Protein AF-0000000074160596 (afdb_homodimer)

Radius of gyration: 17.87 Å; Cα contacts (8 Å, |Δi|>4): 428; chains: 2; bounding box: 41×51×42 Å

Nearest PDB structures (foldseek):
  8soa-assembly1_A  TM=5.289E-01  e=5.013E-03  Sus scrofa
  3ixs-assembly4_G  TM=5.341E-01  e=4.652E-02  Homo sapiens
  8soe-assembly1_A  TM=4.919E-01  e=2.310E-02  Sus scrofa
  8so9-assembly1_A  TM=4.645E-01  e=2.461E-02  Sus scrofa
  6vtm-assembly3_E  TM=3.736E-01  e=1.908E-02  Staphylococcus aureus subsp. aureus Mu50

pLDDT: mean 94.36, std 5.5, range [59.53, 98.88]

Foldseek 3Di:
DFWEWEWEQQAPVVLDTDIDIDDDDFFDWLVNVLVVVQVCCVPPPVNVVCPVFSVQWFKKWWQDDPPDDGAPDPSGHPDGDIAGNVRRGTCVVVVNDGPIYMYIHHPVNVVVVVVVVVVD/DFWEWEWEQQAPVVLDTDIDIDDDDFFDWLVNVLVVVQVCCVPPPVNVVCPVFSVQWFKKWFQDDPPDDGAPDPSGHPDGDIAGNVRRGTCVVVVNDGPIYMYIHHPVNVVVSVVVVVVD

Organism: Giardia intestinalis (strain ATCC 50803 / WB clone C6) (NCBI:txid184922)

Structure (mmCIF, N/CA/C/O backbone):
data_AF-0000000074160596-model_v1
#
loop_
_entity.id
_entity.type
_entity.pdbx_description
1 polymer 'Uncharacterized protein'
#
loop_
_atom_site.group_PDB
_atom_site.id
_atom_site.type_symbol
_atom_site.label_atom_id
_atom_site.label_alt_id
_atom_site.label_comp_id
_atom_site.label_asym_id
_atom_site.label_entity_id
_atom_site.label_seq_id
_atom_site.pdbx_PDB_ins_code
_atom_site.Cartn_x
_atom_site.Cartn_y
_atom_site.Cartn_z
_atom_site.occupancy
_atom_site.B_iso_or_equiv
_atom_site.auth_seq_id
_atom_site.auth_comp_id
_atom_site.auth_asym_id
_atom_site.auth_atom_id
_atom_site.pdbx_PDB_model_num
ATOM 1 N N . MET A 1 1 ? -17.75 16.547 6.867 1 82.75 1 MET A N 1
ATOM 2 C CA . MET A 1 1 ? -16.516 15.844 7.223 1 82.75 1 MET A CA 1
ATOM 3 C C . MET A 1 1 ? -16.047 14.945 6.078 1 82.75 1 MET A C 1
ATOM 5 O O . MET A 1 1 ? -16.859 14.266 5.445 1 82.75 1 MET A O 1
ATOM 9 N N . ALA A 1 2 ? -14.867 15.211 5.648 1 92.44 2 ALA A N 1
ATOM 10 C CA . ALA A 1 2 ? -14.305 14.43 4.555 1 92.44 2 ALA A CA 1
ATOM 11 C C . ALA A 1 2 ? -13.094 13.625 5.023 1 92.44 2 ALA A C 1
ATOM 13 O O . ALA A 1 2 ? -12.719 13.688 6.195 1 92.44 2 ALA A O 1
ATOM 14 N N . VAL A 1 3 ? -12.688 12.633 4.164 1 93.81 3 VAL A N 1
ATOM 15 C CA . VAL A 1 3 ? -11.555 11.789 4.52 1 93.81 3 VAL A CA 1
ATOM 16 C C . VAL A 1 3 ? -10.453 11.93 3.469 1 93.81 3 VAL A C 1
ATOM 18 O O . VAL A 1 3 ? -10.734 11.984 2.27 1 93.81 3 VAL A O 1
ATOM 21 N N . ILE A 1 4 ? -9.258 12.086 3.926 1 94.94 4 ILE A N 1
ATOM 22 C CA . ILE A 1 4 ? -8.062 11.914 3.107 1 94.94 4 ILE A CA 1
ATOM 23 C C . ILE A 1 4 ? -7.348 10.625 3.502 1 94.94 4 ILE A C 1
ATOM 25 O O . ILE A 1 4 ? -7.32 10.258 4.676 1 94.94 4 ILE A O 1
ATOM 29 N N . MET A 1 5 ? -6.844 9.93 2.451 1 96 5 MET A N 1
ATOM 30 C CA . MET A 1 5 ? -6.086 8.719 2.732 1 96 5 MET A CA 1
ATOM 31 C C . MET A 1 5 ? -4.59 9.008 2.773 1 96 5 MET A C 1
ATOM 33 O O . MET A 1 5 ? -3.984 9.328 1.747 1 96 5 MET A O 1
ATOM 37 N N . VAL A 1 6 ? -4.051 8.961 3.977 1 98.19 6 VAL A N 1
ATOM 38 C CA . VAL A 1 6 ? -2.615 9.18 4.102 1 98.19 6 VAL A CA 1
ATOM 39 C C . VAL A 1 6 ? -1.868 7.863 3.928 1 98.19 6 VAL A C 1
ATOM 41 O O . VAL A 1 6 ? -2.174 6.875 4.602 1 98.19 6 VAL A O 1
ATOM 44 N N . ARG A 1 7 ? -0.989 7.844 3.002 1 98.38 7 ARG A N 1
ATOM 45 C CA . ARG A 1 7 ? -0.085 6.734 2.725 1 98.38 7 ARG A CA 1
ATOM 46 C C . ARG A 1 7 ? 1.272 6.953 3.381 1 98.38 7 ARG A C 1
ATOM 48 O O . ARG A 1 7 ? 2.125 7.656 2.834 1 98.38 7 ARG A O 1
ATOM 55 N N . CYS A 1 8 ? 1.442 6.309 4.496 1 98.75 8 CYS A N 1
ATOM 56 C CA . CYS A 1 8 ? 2.715 6.438 5.195 1 98.75 8 CYS A CA 1
ATOM 57 C C . CYS A 1 8 ? 3.754 5.48 4.625 1 98.75 8 CYS A C 1
ATOM 59 O O . CYS A 1 8 ? 3.645 4.266 4.789 1 98.75 8 CYS A O 1
ATOM 61 N N . ILE A 1 9 ? 4.777 6.082 3.965 1 98.5 9 ILE A N 1
ATOM 62 C CA . ILE A 1 9 ? 5.809 5.262 3.334 1 98.5 9 ILE A CA 1
ATOM 63 C C . ILE A 1 9 ? 6.941 5.004 4.324 1 98.5 9 ILE A C 1
ATOM 65 O O . ILE A 1 9 ? 7.797 5.863 4.535 1 98.5 9 ILE A O 1
ATOM 69 N N . SER A 1 10 ? 6.906 3.818 4.836 1 96.94 10 SER A N 1
ATOM 70 C CA . SER A 1 10 ? 7.863 3.482 5.887 1 96.94 10 SER A CA 1
ATOM 71 C C . SER A 1 10 ? 9.195 3.035 5.293 1 96.94 10 SER A C 1
ATOM 73 O O . SER A 1 10 ? 10.234 3.127 5.949 1 96.94 10 SER A O 1
ATOM 75 N N . SER A 1 11 ? 9.188 2.523 4.043 1 96 11 SER A N 1
ATOM 76 C CA . SER A 1 11 ? 10.414 2.129 3.35 1 96 11 SER A CA 1
ATOM 77 C C . SER A 1 11 ? 10.219 2.141 1.837 1 96 11 SER A C 1
ATOM 79 O O . SER A 1 11 ? 9.375 1.408 1.309 1 96 11 SER A O 1
ATOM 81 N N . PHE A 1 12 ? 11.055 2.895 1.222 1 96.06 12 PHE A N 1
ATOM 82 C CA . PHE A 1 12 ? 11.023 2.947 -0.236 1 96.06 12 PHE A CA 1
ATOM 83 C C . PHE A 1 12 ? 11.648 1.697 -0.837 1 96.06 12 PHE A C 1
ATOM 85 O O . PHE A 1 12 ? 11.094 1.096 -1.758 1 96.06 12 PHE A O 1
ATOM 92 N N . GLU A 1 13 ? 12.703 1.269 -0.266 1 92.31 13 GLU A N 1
ATOM 93 C CA . GLU A 1 13 ? 13.461 0.134 -0.785 1 92.31 13 GLU A CA 1
ATOM 94 C C . GLU A 1 13 ? 12.664 -1.161 -0.672 1 92.31 13 GLU A C 1
ATOM 96 O O . GLU A 1 13 ? 12.664 -1.979 -1.595 1 92.31 13 GLU A O 1
ATOM 101 N N . HIS A 1 14 ? 11.922 -1.29 0.384 1 93.94 14 HIS A N 1
ATOM 102 C CA . HIS A 1 14 ? 11.18 -2.52 0.632 1 93.94 14 HIS A CA 1
ATOM 103 C C . HIS A 1 14 ? 9.75 -2.416 0.098 1 93.94 14 HIS A C 1
ATOM 105 O O . HIS A 1 14 ? 9.039 -3.422 0.015 1 93.94 14 HIS A O 1
ATOM 111 N N . GLY A 1 15 ? 9.359 -1.22 -0.217 1 95.75 15 GLY A N 1
ATOM 112 C CA . GLY A 1 15 ? 8.023 -1.015 -0.754 1 95.75 15 GLY A CA 1
ATOM 113 C C . GLY A 1 15 ? 6.938 -1.122 0.297 1 95.75 15 GLY A C 1
ATOM 114 O O . GLY A 1 15 ? 5.855 -1.655 0.028 1 95.75 15 GLY A O 1
ATOM 115 N N . VAL A 1 16 ? 7.172 -0.66 1.508 1 96.44 16 VAL A N 1
ATOM 116 C CA . VAL A 1 16 ? 6.215 -0.816 2.598 1 96.44 16 VAL A CA 1
ATOM 117 C C . VAL A 1 16 ? 5.402 0.467 2.762 1 96.44 16 VAL A C 1
ATOM 119 O O . VAL A 1 16 ? 5.957 1.528 3.049 1 96.44 16 VAL A O 1
ATOM 122 N N . VAL A 1 17 ? 4.121 0.382 2.611 1 97.81 17 VAL A N 1
ATOM 123 C CA . VAL A 1 17 ? 3.203 1.505 2.766 1 97.81 17 VAL A CA 1
ATOM 124 C C . VAL A 1 17 ? 2.115 1.148 3.777 1 97.81 17 VAL A C 1
ATOM 126 O O . VAL A 1 17 ? 1.525 0.067 3.709 1 97.81 17 VAL A O 1
ATOM 129 N N . LEU A 1 18 ? 1.915 2 4.777 1 97.75 18 LEU A N 1
ATOM 130 C CA . LEU A 1 18 ? 0.81 1.891 5.723 1 97.75 18 LEU A CA 1
ATOM 131 C C . LEU A 1 18 ? -0.274 2.918 5.414 1 97.75 18 LEU A C 1
ATOM 133 O O . LEU A 1 18 ? 0.013 4.109 5.285 1 97.75 18 LEU A O 1
ATOM 137 N N . TYR A 1 19 ? -1.512 2.51 5.297 1 96.81 19 TYR A N 1
ATOM 138 C CA . TYR A 1 19 ? -2.645 3.363 4.957 1 96.81 19 TYR A CA 1
ATOM 139 C C . TYR A 1 19 ? -3.375 3.824 6.211 1 96.81 19 TYR A C 1
ATOM 141 O O . TYR A 1 19 ? -3.723 3.01 7.07 1 96.81 19 TYR A O 1
ATOM 149 N N . MET A 1 20 ? -3.611 5.18 6.25 1 96.75 20 MET A N 1
ATOM 150 C CA . MET A 1 20 ? -4.309 5.762 7.391 1 96.75 20 MET A CA 1
ATOM 151 C C . MET A 1 20 ? -5.363 6.766 6.934 1 96.75 20 MET A C 1
ATOM 153 O O . MET A 1 20 ? -5.027 7.832 6.418 1 96.75 20 MET A O 1
ATOM 157 N N . PRO A 1 21 ? -6.652 6.473 7.145 1 95.5 21 PRO A N 1
ATOM 158 C CA . PRO A 1 21 ? -7.664 7.5 6.891 1 95.5 21 PRO A CA 1
ATOM 159 C C . PRO A 1 21 ? -7.605 8.648 7.895 1 95.5 21 PRO A C 1
ATOM 161 O O . PRO A 1 21 ? -7.523 8.414 9.102 1 95.5 21 PRO A O 1
ATOM 164 N N . VAL A 1 22 ? -7.613 9.836 7.395 1 95.56 22 VAL A N 1
ATOM 165 C CA . VAL A 1 22 ? -7.594 11.031 8.234 1 95.56 22 VAL A CA 1
ATOM 166 C C . VAL A 1 22 ? -8.828 11.883 7.945 1 95.56 22 VAL A C 1
ATOM 168 O O . VAL A 1 22 ? -9.094 12.234 6.793 1 95.56 22 VAL A O 1
ATOM 171 N N . LYS A 1 23 ? -9.5 12.211 8.969 1 93.69 23 LYS A N 1
ATOM 172 C CA . LYS A 1 23 ? -10.68 13.062 8.836 1 93.69 23 LYS A CA 1
ATOM 173 C C . LYS A 1 23 ? -10.281 14.531 8.727 1 93.69 23 LYS A C 1
ATOM 175 O O . LYS A 1 23 ? -9.414 15.008 9.461 1 93.69 23 LYS A O 1
ATOM 180 N N . VAL A 1 24 ? -10.977 15.141 7.762 1 94.56 24 VAL A N 1
ATOM 181 C CA . VAL A 1 24 ? -10.734 16.578 7.586 1 94.56 24 VAL A CA 1
ATOM 182 C C . VAL A 1 24 ? -12.07 17.312 7.512 1 94.56 24 VAL A C 1
ATOM 184 O O . VAL A 1 24 ? -13.031 16.812 6.93 1 94.56 24 VAL A O 1
ATOM 187 N N . ASN A 1 25 ? -12.188 18.438 8.188 1 90.25 25 ASN A N 1
ATOM 188 C CA . ASN A 1 25 ? -13.414 19.219 8.266 1 90.25 25 ASN A CA 1
ATOM 189 C C . ASN A 1 25 ? -13.336 20.469 7.383 1 90.25 25 ASN A C 1
ATOM 191 O O . ASN A 1 25 ? -14.289 21.234 7.301 1 90.25 25 ASN A O 1
ATOM 195 N N . GLY A 1 26 ? -12.383 20.656 6.734 1 88.25 26 GLY A N 1
ATOM 196 C CA . GLY A 1 26 ? -12.164 21.906 6.012 1 88.25 26 GLY A CA 1
ATOM 197 C C . GLY A 1 26 ? -11.227 22.859 6.734 1 88.25 26 GLY A C 1
ATOM 198 O O . GLY A 1 26 ? -11.32 23.016 7.953 1 88.25 26 GLY A O 1
ATOM 199 N N . GLY A 1 27 ? -10.258 23.359 6.047 1 92.38 27 GLY A N 1
ATOM 200 C CA . GLY A 1 27 ? -9.367 24.375 6.605 1 92.38 27 GLY A CA 1
ATOM 201 C C . GLY A 1 27 ? -8.094 23.781 7.176 1 92.38 27 GLY A C 1
ATOM 202 O O . GLY A 1 27 ? -7.191 24.516 7.578 1 92.38 27 GLY A O 1
ATOM 203 N N . GLU A 1 28 ? -8 22.453 7.25 1 96.56 28 GLU A N 1
ATOM 204 C CA . GLU A 1 28 ? -6.801 21.828 7.789 1 96.56 28 GLU A CA 1
ATOM 205 C C . GLU A 1 28 ? -5.582 22.125 6.918 1 96.56 28 GLU A C 1
ATOM 207 O O . GLU A 1 28 ? -5.699 22.219 5.695 1 96.56 28 GLU A O 1
ATOM 212 N N . THR A 1 29 ? -4.48 22.281 7.527 1 97.88 29 THR A N 1
ATOM 213 C CA . THR A 1 29 ? -3.191 22.359 6.848 1 97.88 29 THR A CA 1
ATOM 214 C C . THR A 1 29 ? -2.516 20.984 6.812 1 97.88 29 THR A C 1
ATOM 216 O O . THR A 1 29 ? -2.947 20.062 7.5 1 97.88 29 THR A O 1
ATOM 219 N N . LEU A 1 30 ? -1.454 20.953 6.016 1 98.44 30 LEU A N 1
ATOM 220 C CA . LEU A 1 30 ? -0.651 19.734 6.043 1 98.44 30 LEU A CA 1
ATOM 221 C C . LEU A 1 30 ? -0.01 19.531 7.41 1 98.44 30 LEU A C 1
ATOM 223 O O . LEU A 1 30 ? 0.221 18.406 7.832 1 98.44 30 LEU A O 1
ATOM 227 N N . ALA A 1 31 ? 0.199 20.656 8.133 1 98.25 31 ALA A N 1
ATOM 228 C CA . ALA A 1 31 ? 0.708 20.531 9.492 1 98.25 31 ALA A CA 1
ATOM 229 C C . ALA A 1 31 ? -0.314 19.859 10.406 1 98.25 31 ALA A C 1
ATOM 231 O O . ALA A 1 31 ? 0.045 19.031 11.25 1 98.25 31 ALA A O 1
ATOM 232 N N . ASP A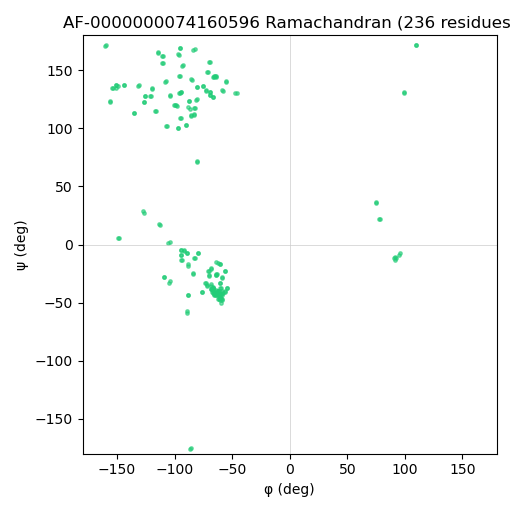 1 32 ? -1.537 20.188 10.219 1 97.81 32 ASP A N 1
ATOM 233 C CA . ASP A 1 32 ? -2.605 19.547 10.992 1 97.81 32 ASP A CA 1
ATOM 234 C C . ASP A 1 32 ? -2.697 18.062 10.68 1 97.81 32 ASP A C 1
ATOM 236 O O . ASP A 1 32 ? -2.895 17.234 11.578 1 97.81 32 ASP A O 1
ATOM 240 N N . VAL A 1 33 ? -2.582 17.734 9.414 1 98 33 VAL A N 1
ATOM 241 C CA . VAL A 1 33 ? -2.629 16.328 8.992 1 98 33 VAL A CA 1
ATOM 242 C C . VAL A 1 33 ? -1.472 15.562 9.625 1 98 33 VAL A C 1
ATOM 244 O O . VAL A 1 33 ? -1.671 14.484 10.195 1 98 33 VAL A O 1
ATOM 247 N N . ALA A 1 34 ? -0.31 16.156 9.539 1 98.25 34 ALA A N 1
ATOM 248 C CA . ALA A 1 34 ? 0.864 15.523 10.133 1 98.25 34 ALA A CA 1
ATOM 249 C C . ALA A 1 34 ? 0.67 15.297 11.625 1 98.25 34 ALA A C 1
ATOM 251 O O . ALA A 1 34 ? 1.004 14.234 12.148 1 98.25 34 ALA A O 1
ATOM 252 N N . GLN A 1 35 ? 0.149 16.281 12.25 1 97.44 35 GLN A N 1
ATOM 253 C CA . GLN A 1 35 ? -0.085 16.172 13.688 1 97.44 35 GLN A CA 1
ATOM 254 C C . GLN A 1 35 ? -1.07 15.055 14.008 1 97.44 35 GLN A C 1
ATOM 256 O O . GLN A 1 35 ? -0.875 14.305 14.961 1 97.44 35 GLN A O 1
ATOM 261 N N . GLN A 1 36 ? -2.1 14.969 13.25 1 97.5 36 GLN A N 1
ATOM 262 C CA . GLN A 1 36 ? -3.066 13.898 13.453 1 97.5 36 GLN A CA 1
ATOM 263 C C . GLN A 1 36 ? -2.418 12.531 13.273 1 97.5 36 GLN A C 1
ATOM 265 O O . GLN A 1 36 ? -2.627 11.625 14.086 1 97.5 36 GLN A O 1
ATOM 270 N N . VAL A 1 37 ? -1.635 12.367 12.219 1 97.94 37 VAL A N 1
ATOM 271 C CA . VAL A 1 37 ? -0.955 11.102 11.961 1 97.94 37 VAL A CA 1
ATOM 272 C C . VAL A 1 37 ? -0.053 10.75 13.141 1 97.94 37 VAL A C 1
ATOM 274 O O . VAL A 1 37 ? -0.144 9.648 13.688 1 97.94 37 VAL A O 1
ATOM 277 N N . CYS A 1 38 ? 0.697 11.727 13.562 1 97.31 38 CYS A N 1
ATOM 278 C CA . CYS A 1 38 ? 1.653 11.477 14.641 1 97.31 38 CYS A CA 1
ATOM 279 C C . CYS A 1 38 ? 0.936 11.141 15.938 1 97.31 38 CYS A C 1
ATOM 281 O O . CYS A 1 38 ? 1.353 10.242 16.672 1 97.31 38 CYS A O 1
ATOM 283 N N . GLN A 1 39 ? -0.09 11.867 16.219 1 97.12 39 GLN A N 1
ATOM 284 C CA . GLN A 1 39 ? -0.853 11.617 17.438 1 97.12 39 GLN A CA 1
ATOM 285 C C . GLN A 1 39 ? -1.489 10.227 17.406 1 97.12 39 GLN A C 1
ATOM 287 O O . GLN A 1 39 ? -1.483 9.516 18.422 1 97.12 39 GLN A O 1
ATOM 292 N N . ARG A 1 40 ? -2.014 9.867 16.281 1 96.94 40 ARG A N 1
ATOM 293 C CA . ARG A 1 40 ? -2.654 8.555 16.172 1 96.94 40 ARG A CA 1
ATOM 294 C C . ARG A 1 40 ? -1.63 7.434 16.281 1 96.94 40 ARG A C 1
ATOM 296 O O . ARG A 1 40 ? -1.905 6.395 16.875 1 96.94 40 ARG A O 1
ATOM 303 N N . VAL A 1 41 ? -0.463 7.594 15.719 1 97.25 41 VAL A N 1
ATOM 304 C CA . VAL A 1 41 ? 0.609 6.613 15.852 1 97.25 41 VAL A CA 1
ATOM 305 C C . VAL A 1 41 ? 0.969 6.441 17.328 1 97.25 41 VAL A C 1
ATOM 307 O O . VAL A 1 41 ? 1.253 5.332 17.781 1 97.25 41 VAL A O 1
ATOM 310 N N . LYS A 1 42 ? 0.932 7.527 18.016 1 95.94 42 LYS A N 1
ATOM 311 C CA . LYS A 1 42 ? 1.29 7.512 19.438 1 95.94 42 LYS A CA 1
ATOM 312 C C . LYS A 1 42 ? 0.198 6.848 20.266 1 95.94 42 LYS A C 1
ATOM 314 O O . LYS A 1 42 ? 0.489 6.191 21.266 1 95.94 42 LYS A O 1
ATOM 319 N N . THR A 1 43 ? -1.072 6.988 19.859 1 96.69 43 THR A N 1
ATOM 320 C CA . THR A 1 43 ? -2.158 6.664 20.781 1 96.69 43 THR A CA 1
ATOM 321 C C . THR A 1 43 ? -2.875 5.391 20.344 1 96.69 43 THR A C 1
ATOM 323 O O . THR A 1 43 ? -3.5 4.711 21.156 1 96.69 43 THR A O 1
ATOM 326 N N . GLU A 1 44 ? -2.871 5.094 19.047 1 96.12 44 GLU A N 1
ATOM 327 C CA . GLU A 1 44 ? -3.578 3.918 18.547 1 96.12 44 GLU A CA 1
ATOM 328 C C . GLU A 1 44 ? -2.617 2.756 18.312 1 96.12 44 GLU A C 1
ATOM 330 O O . GLU A 1 44 ? -1.756 2.824 17.438 1 96.12 44 GLU A O 1
ATOM 335 N N . PRO A 1 45 ? -2.865 1.655 19.016 1 94 45 PRO A N 1
ATOM 336 C CA . PRO A 1 45 ? -1.975 0.499 18.891 1 94 45 PRO A CA 1
ATOM 337 C C . PRO A 1 45 ? -1.883 -0.018 17.453 1 94 45 PRO A C 1
ATOM 339 O O . PRO A 1 45 ? -0.848 -0.557 17.062 1 94 45 PRO A O 1
ATOM 342 N N . LYS A 1 46 ? -2.828 0.135 16.688 1 92 46 LYS A N 1
ATOM 343 C CA . LYS A 1 46 ? -2.9 -0.369 15.312 1 92 46 LYS A CA 1
ATOM 344 C C . LYS A 1 46 ? -1.818 0.258 14.438 1 92 46 LYS A C 1
ATOM 346 O O . LYS A 1 46 ? -1.43 -0.313 13.414 1 92 46 LYS A O 1
ATOM 351 N N . TYR A 1 47 ? -1.202 1.335 14.875 1 96 47 TYR A N 1
ATOM 352 C CA . TYR A 1 47 ? -0.228 2.027 14.039 1 96 47 TYR A CA 1
ATOM 353 C C . TYR A 1 47 ? 1.173 1.921 14.633 1 96 47 TYR A C 1
ATOM 355 O O . TYR A 1 47 ? 2.084 2.641 14.219 1 96 47 TYR A O 1
ATOM 363 N N . LYS A 1 48 ? 1.324 1.004 15.5 1 91.75 48 LYS A N 1
ATOM 364 C CA . LYS A 1 48 ? 2.592 0.771 16.188 1 91.75 48 LYS A CA 1
ATOM 365 C C . LYS A 1 48 ? 3.729 0.569 15.188 1 91.75 48 LYS A C 1
ATOM 367 O O . LYS A 1 48 ? 4.844 1.043 15.398 1 91.75 48 LYS A O 1
ATOM 372 N N . PRO A 1 49 ? 3.5 -0.088 14.078 1 92 49 PRO A N 1
ATOM 373 C CA . PRO A 1 49 ? 4.598 -0.314 13.133 1 92 49 PRO A CA 1
ATOM 374 C C . PRO A 1 49 ? 5.199 0.986 12.609 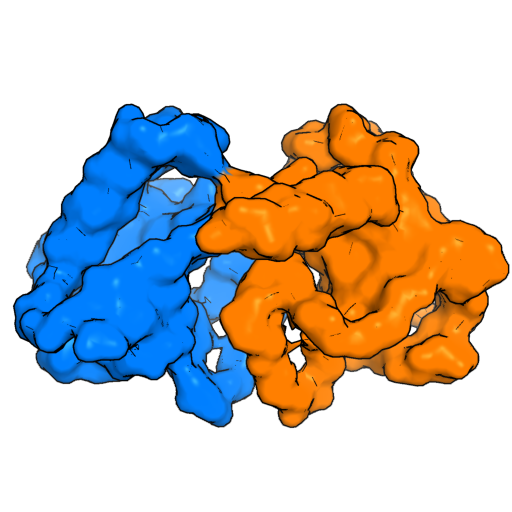1 92 49 PRO A C 1
ATOM 376 O O . PRO A 1 49 ? 6.332 0.991 12.117 1 92 49 PRO A O 1
ATOM 379 N N . LEU A 1 50 ? 4.551 2.057 12.75 1 94.94 50 LEU A N 1
ATOM 380 C CA . LEU A 1 50 ? 5.016 3.338 12.227 1 94.94 50 LEU A CA 1
ATOM 381 C C . LEU A 1 50 ? 5.777 4.113 13.297 1 94.94 50 LEU A C 1
ATOM 383 O O . LEU A 1 50 ? 6.391 5.145 13.008 1 94.94 50 LEU A O 1
ATOM 387 N N . LYS A 1 51 ? 5.766 3.678 14.461 1 93.81 51 LYS A N 1
ATOM 388 C CA . LYS A 1 51 ? 6.211 4.469 15.609 1 93.81 51 LYS A CA 1
ATOM 389 C C . LYS A 1 51 ? 7.641 4.957 15.422 1 93.81 51 LYS A C 1
ATOM 391 O O . LYS A 1 51 ? 7.941 6.129 15.656 1 93.81 51 LYS A O 1
ATOM 396 N N . THR A 1 52 ? 8.469 4.145 14.906 1 92.5 52 THR A N 1
ATOM 397 C CA . THR A 1 52 ? 9.867 4.531 14.82 1 92.5 52 THR A CA 1
ATOM 398 C C . THR A 1 52 ? 10.148 5.258 13.508 1 92.5 52 THR A C 1
ATOM 400 O O . THR A 1 52 ? 11.234 5.809 13.32 1 92.5 52 THR A O 1
ATOM 403 N N . ARG A 1 53 ? 9.227 5.297 12.641 1 95 53 ARG A N 1
ATOM 404 C CA . ARG A 1 53 ? 9.484 5.863 11.32 1 95 53 ARG A CA 1
ATOM 405 C C . ARG A 1 53 ? 8.867 7.254 11.195 1 95 53 ARG A C 1
ATOM 407 O O . ARG A 1 53 ? 9.453 8.141 10.578 1 95 53 ARG A O 1
ATOM 414 N N . VAL A 1 54 ? 7.789 7.461 11.859 1 96.88 54 VAL A N 1
ATOM 415 C CA . VAL A 1 54 ? 6.973 8.641 11.633 1 96.88 54 VAL A CA 1
ATOM 416 C C . VAL A 1 54 ? 7.691 9.883 12.156 1 96.88 54 VAL A C 1
ATOM 418 O O . VAL A 1 54 ? 7.469 10.992 11.672 1 96.88 54 VAL A O 1
ATOM 421 N N . GLU A 1 55 ? 8.602 9.703 13.078 1 95.62 55 GLU A N 1
ATOM 422 C CA . GLU A 1 55 ? 9.344 10.82 13.648 1 95.62 55 GLU A CA 1
ATOM 423 C C . GLU A 1 55 ? 10.203 11.516 12.594 1 95.62 55 GLU A C 1
ATOM 425 O O . GLU A 1 55 ? 10.492 12.703 12.711 1 95.62 55 GLU A O 1
ATOM 430 N N . ALA A 1 56 ? 10.523 10.766 11.617 1 97.62 56 ALA A N 1
ATOM 431 C CA . ALA A 1 56 ? 11.398 11.312 10.586 1 97.62 56 ALA A CA 1
ATOM 432 C C . ALA A 1 56 ? 10.586 11.883 9.422 1 97.62 56 ALA A C 1
ATOM 434 O O . ALA A 1 56 ? 11.148 12.5 8.516 1 97.62 56 ALA A O 1
ATOM 435 N N . PHE A 1 57 ? 9.297 11.75 9.414 1 98.69 57 PHE A N 1
ATOM 436 C CA . PHE A 1 57 ? 8.469 12.203 8.297 1 98.69 57 PHE A CA 1
ATOM 437 C C . PHE A 1 57 ? 8.383 13.719 8.273 1 98.69 57 PHE A C 1
ATOM 439 O O . PHE A 1 57 ? 8.164 14.359 9.305 1 98.69 57 PHE A O 1
ATOM 446 N N . ASP A 1 58 ? 8.602 14.273 7.051 1 98.62 58 ASP A N 1
ATOM 447 C CA . ASP A 1 58 ? 8.688 15.727 6.965 1 98.62 58 ASP A CA 1
ATOM 448 C C . ASP A 1 58 ? 8.172 16.234 5.617 1 98.62 58 ASP A C 1
ATOM 450 O O . ASP A 1 58 ? 8.289 17.406 5.305 1 98.62 58 ASP A O 1
ATOM 454 N N . THR A 1 59 ? 7.629 15.336 4.773 1 98.75 59 THR A N 1
ATOM 455 C CA . THR A 1 59 ? 7.281 15.703 3.406 1 98.75 59 THR A CA 1
ATOM 456 C C . THR A 1 59 ? 6.008 14.992 2.959 1 98.75 59 THR A C 1
ATOM 458 O O . THR A 1 59 ? 5.82 13.805 3.246 1 98.75 59 THR A O 1
ATOM 461 N N . PHE A 1 60 ? 5.172 15.719 2.316 1 98.81 60 PHE A N 1
ATOM 462 C CA . PHE A 1 60 ? 3.992 15.156 1.668 1 98.81 60 PHE A CA 1
ATOM 463 C C . PHE A 1 60 ? 4.133 15.211 0.152 1 98.81 60 PHE A C 1
ATOM 465 O O . PHE A 1 60 ? 4.855 16.047 -0.382 1 98.81 60 PHE A O 1
ATOM 472 N N . LYS A 1 61 ? 3.428 14.344 -0.513 1 98.25 61 LYS A N 1
ATOM 473 C CA . LYS A 1 61 ? 3.27 14.328 -1.964 1 98.25 61 LYS A CA 1
ATOM 474 C C . LYS A 1 61 ? 1.96 13.656 -2.367 1 98.25 61 LYS A C 1
ATOM 476 O O . LYS A 1 61 ? 1.592 12.617 -1.814 1 98.25 61 LYS A O 1
ATOM 481 N N . VAL A 1 62 ? 1.256 14.305 -3.293 1 97.56 62 VAL A N 1
ATOM 482 C CA . VAL A 1 62 ? 0.035 13.672 -3.783 1 97.56 62 VAL A CA 1
ATOM 483 C C . VAL A 1 62 ? 0.382 12.398 -4.555 1 97.56 62 VAL A C 1
ATOM 485 O O . VAL A 1 62 ? 1.244 12.422 -5.438 1 97.56 62 VAL A O 1
ATOM 488 N N . TYR A 1 63 ? -0.227 11.352 -4.18 1 97.06 63 TYR A N 1
ATOM 489 C CA . TYR A 1 63 ? -0.089 10.117 -4.949 1 97.06 63 TYR A CA 1
ATOM 490 C C . TYR A 1 63 ? -1.146 10.031 -6.043 1 97.06 63 TYR A C 1
ATOM 492 O O . TYR A 1 63 ? -0.819 10.039 -7.23 1 97.06 63 TYR A O 1
ATOM 500 N N . VAL A 1 64 ? -2.398 10.109 -5.637 1 93.62 64 VAL A N 1
ATOM 501 C CA . VAL A 1 64 ? -3.463 10.062 -6.633 1 93.62 64 VAL A CA 1
ATOM 502 C C . VAL A 1 64 ? -4.672 10.852 -6.137 1 93.62 64 VAL A C 1
ATOM 504 O O . VAL A 1 64 ? -5.031 10.781 -4.957 1 93.62 64 VAL A O 1
ATOM 507 N N . THR A 1 65 ? -5.242 11.672 -7.023 1 91.31 65 THR A N 1
ATOM 508 C CA . THR A 1 65 ? -6.512 12.344 -6.789 1 91.31 65 THR A CA 1
ATOM 509 C C . THR A 1 65 ? -7.668 11.555 -7.398 1 91.31 65 THR A C 1
ATOM 511 O O . THR A 1 65 ? -7.496 10.875 -8.406 1 91.31 65 THR A O 1
ATOM 514 N N . PRO A 1 66 ? -8.836 11.578 -6.73 1 85.69 66 PRO A N 1
ATOM 515 C CA . PRO A 1 66 ? -9.969 10.836 -7.289 1 85.69 66 PRO A CA 1
ATOM 516 C C . PRO A 1 66 ? -10.172 11.094 -8.781 1 85.69 66 PRO A C 1
ATOM 518 O O . PRO A 1 66 ? -10.133 12.242 -9.219 1 85.69 66 PRO A O 1
ATOM 521 N N . GLY A 1 67 ? -10.289 9.992 -9.469 1 82.44 67 GLY A N 1
ATOM 522 C CA . GLY A 1 67 ? -10.609 10.086 -10.883 1 82.44 67 GLY A CA 1
ATOM 523 C C . GLY A 1 67 ? -9.375 10.117 -11.773 1 82.44 67 GLY A C 1
ATOM 524 O O . GLY A 1 67 ? -9.477 10 -12.992 1 82.44 67 GLY A O 1
ATOM 525 N N . GLN A 1 68 ? -8.242 10.281 -11.219 1 84.88 68 GLN A N 1
ATOM 526 C CA . GLN A 1 68 ? -7.008 10.32 -12 1 84.88 68 GLN A CA 1
ATOM 527 C C . GLN A 1 68 ? -6.371 8.938 -12.086 1 84.88 68 GLN A C 1
ATOM 529 O O . GLN A 1 68 ? -6.629 8.078 -11.25 1 84.88 68 GLN A O 1
ATOM 534 N N . ALA A 1 69 ? -5.641 8.805 -13.117 1 85.19 69 ALA A N 1
ATO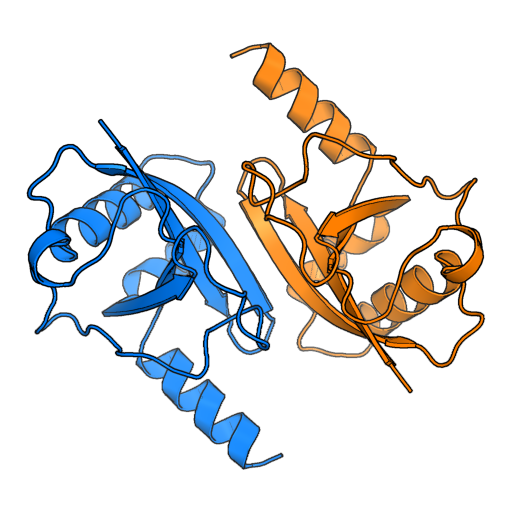M 535 C CA . ALA A 1 69 ? -4.934 7.547 -13.32 1 85.19 69 ALA A CA 1
ATOM 536 C C . ALA A 1 69 ? -3.865 7.34 -12.25 1 85.19 69 ALA A C 1
ATOM 538 O O . ALA A 1 69 ? -3.25 8.297 -11.781 1 85.19 69 ALA A O 1
ATOM 539 N N . LYS A 1 70 ? -3.672 6.113 -11.828 1 87.5 70 LYS A N 1
ATOM 540 C CA . LYS A 1 70 ? -2.639 5.805 -10.844 1 87.5 70 LYS A CA 1
ATOM 541 C C . LYS A 1 70 ? -1.245 5.93 -11.453 1 87.5 70 LYS A C 1
ATOM 543 O O . LYS A 1 70 ? -1.062 5.699 -12.648 1 87.5 70 LYS A O 1
ATOM 548 N N . PRO A 1 71 ? -0.329 6.32 -10.609 1 89.5 71 PRO A N 1
ATOM 549 C CA . PRO A 1 71 ? 1.059 6.355 -11.078 1 89.5 71 PRO A CA 1
ATOM 550 C C . PRO A 1 71 ? 1.632 4.965 -11.328 1 89.5 71 PRO A C 1
ATOM 552 O O . PRO A 1 71 ? 1.121 3.977 -10.797 1 89.5 71 PRO A O 1
ATOM 555 N N . PRO A 1 72 ? 2.633 4.953 -12.156 1 85.25 72 PRO A N 1
ATOM 556 C CA . PRO A 1 72 ? 3.248 3.66 -12.461 1 85.25 72 PRO A CA 1
ATOM 557 C C . PRO A 1 72 ? 3.986 3.059 -11.273 1 85.25 72 PRO A C 1
ATOM 559 O O . PRO A 1 72 ? 4.129 1.837 -11.18 1 85.25 72 PRO A O 1
ATOM 562 N N . ASN A 1 73 ? 4.586 3.863 -10.453 1 91.06 73 ASN A N 1
ATOM 563 C CA . ASN A 1 73 ? 5.199 3.424 -9.211 1 91.06 73 ASN A CA 1
ATOM 564 C C . ASN A 1 73 ? 4.199 3.436 -8.055 1 91.06 73 ASN A C 1
ATOM 566 O O . ASN A 1 73 ? 3.699 4.496 -7.676 1 91.06 73 ASN A O 1
ATOM 570 N N . LEU A 1 74 ? 3.982 2.295 -7.508 1 91.25 74 LEU A N 1
ATOM 571 C CA . LEU A 1 74 ? 2.895 2.143 -6.547 1 91.25 74 LEU A CA 1
ATOM 572 C C . LEU A 1 74 ? 3.332 2.58 -5.156 1 91.25 74 LEU A C 1
ATOM 574 O O . LEU A 1 74 ? 2.5 2.754 -4.262 1 91.25 74 LEU A O 1
ATOM 578 N N . VAL A 1 75 ? 4.555 2.779 -4.996 1 96.12 75 VAL A N 1
ATOM 579 C CA . VAL A 1 75 ? 5.035 3.221 -3.693 1 96.12 75 VAL A CA 1
ATOM 580 C C . VAL A 1 75 ? 5.004 4.746 -3.619 1 96.12 75 VAL A C 1
ATOM 582 O O . VAL A 1 75 ? 4.555 5.316 -2.621 1 96.12 75 VAL A O 1
ATOM 585 N N . ILE A 1 76 ? 5.438 5.352 -4.672 1 97.19 76 ILE A N 1
ATOM 586 C CA . ILE A 1 76 ? 5.543 6.805 -4.691 1 97.19 76 ILE A CA 1
ATOM 587 C C . ILE A 1 76 ? 5.363 7.32 -6.117 1 97.19 76 ILE A C 1
ATOM 589 O O . ILE A 1 76 ? 5.871 6.723 -7.066 1 97.19 76 ILE A O 1
ATOM 593 N N . ALA A 1 77 ? 4.594 8.398 -6.285 1 95.81 77 ALA A N 1
ATOM 594 C CA . ALA A 1 77 ? 4.43 9.016 -7.602 1 95.81 77 ALA A CA 1
ATOM 595 C C . ALA A 1 77 ? 5.719 9.688 -8.055 1 95.81 77 ALA A C 1
ATOM 597 O O . ALA A 1 77 ? 6.289 10.508 -7.332 1 95.81 77 ALA A O 1
ATOM 598 N N . PRO A 1 78 ? 6.137 9.383 -9.227 1 93.62 78 PRO A N 1
ATOM 599 C CA . PRO A 1 78 ? 7.379 9.992 -9.719 1 93.62 78 PRO A CA 1
ATOM 600 C C . PRO A 1 78 ? 7.227 11.484 -10.016 1 93.62 78 PRO A C 1
ATOM 602 O O . PRO A 1 78 ? 8.203 12.234 -9.938 1 93.62 78 PRO A O 1
ATOM 605 N N . GLU A 1 79 ? 6 11.859 -10.328 1 93.19 79 GLU A N 1
ATOM 606 C CA . GLU A 1 79 ? 5.742 13.25 -10.703 1 93.19 79 GLU A CA 1
ATOM 607 C C . GLU A 1 79 ? 4.93 13.969 -9.633 1 93.19 79 GLU A C 1
ATOM 609 O O . GLU A 1 79 ? 4.348 13.336 -8.75 1 93.19 79 GLU A O 1
ATOM 614 N N . GLY A 1 80 ? 4.988 15.305 -9.727 1 93.62 80 GLY A N 1
ATOM 615 C CA . GLY A 1 80 ? 4.211 16.109 -8.789 1 93.62 80 GLY A CA 1
ATOM 616 C C . GLY A 1 80 ? 5.07 16.844 -7.781 1 93.62 80 GLY A C 1
ATOM 617 O O . GLY A 1 80 ? 6.262 16.547 -7.641 1 93.62 80 GLY A O 1
ATOM 618 N N . ASN A 1 81 ? 4.441 17.672 -7.07 1 95 81 ASN A N 1
ATOM 619 C CA . ASN A 1 81 ? 5.148 18.516 -6.113 1 95 81 ASN A CA 1
ATOM 620 C C . ASN A 1 81 ? 5.359 17.797 -4.781 1 95 81 ASN A C 1
ATOM 622 O O . ASN A 1 81 ? 4.488 17.047 -4.336 1 95 81 ASN A O 1
ATOM 626 N N . GLU A 1 82 ? 6.508 18.047 -4.242 1 97.69 82 GLU A N 1
ATOM 627 C CA . GLU A 1 82 ? 6.773 17.688 -2.852 1 97.69 82 GLU A CA 1
ATOM 628 C C . GLU A 1 82 ? 6.496 18.859 -1.922 1 97.69 82 GLU A C 1
ATOM 630 O O . GLU A 1 82 ? 6.875 20 -2.219 1 97.69 82 GLU A O 1
ATOM 635 N N . PHE A 1 83 ? 5.77 18.609 -0.87 1 98.31 83 PHE A N 1
ATOM 636 C CA . PHE A 1 83 ? 5.469 19.656 0.113 1 98.31 83 PHE A CA 1
ATOM 637 C C . PHE A 1 83 ? 6.266 19.422 1.393 1 98.31 83 PHE A C 1
ATOM 639 O O . PHE A 1 83 ? 5.875 18.625 2.242 1 98.31 83 PHE A O 1
ATOM 646 N N . THR A 1 84 ? 7.324 20.203 1.524 1 97.81 84 THR A N 1
ATOM 647 C CA . THR A 1 84 ? 8.141 20.125 2.73 1 97.81 84 THR A CA 1
ATOM 648 C C . THR A 1 84 ? 7.531 20.953 3.852 1 97.81 84 THR A C 1
ATOM 650 O O . THR A 1 84 ? 6.59 21.719 3.623 1 97.81 84 THR A O 1
ATOM 653 N N . SER A 1 85 ? 8.086 20.719 5.031 1 95.62 85 SER A N 1
ATOM 654 C CA . SER A 1 85 ? 7.477 21.297 6.227 1 95.62 85 SER A CA 1
ATOM 655 C C . SER A 1 85 ? 7.367 22.812 6.113 1 95.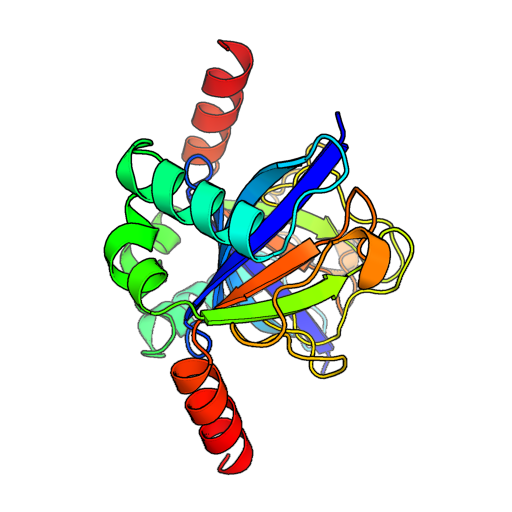62 85 SER A C 1
ATOM 657 O O . SER A 1 85 ? 6.496 23.422 6.734 1 95.62 85 SER A O 1
ATOM 659 N N . ASP A 1 86 ? 8.141 23.391 5.316 1 94.69 86 ASP A N 1
ATOM 660 C CA . ASP A 1 86 ? 8.094 24.844 5.125 1 94.69 86 ASP A CA 1
ATOM 661 C C . ASP A 1 86 ? 6.949 25.234 4.191 1 94.69 86 ASP A C 1
ATOM 663 O O . ASP A 1 86 ? 6.602 26.422 4.09 1 94.69 86 ASP A O 1
ATOM 667 N N . ASN A 1 87 ? 6.297 24.25 3.586 1 95.25 87 ASN A N 1
ATOM 668 C CA . ASN A 1 87 ? 5.207 24.5 2.65 1 95.25 87 ASN A CA 1
ATOM 669 C C . ASN A 1 87 ? 3.945 23.734 3.035 1 95.25 87 ASN A C 1
ATOM 671 O O . ASN A 1 87 ? 3.178 23.312 2.168 1 95.25 87 ASN A O 1
ATOM 675 N N . TRP A 1 88 ? 3.803 23.469 4.289 1 98.12 88 TRP A N 1
ATOM 676 C CA . TRP A 1 88 ? 2.611 22.781 4.773 1 98.12 88 TRP A CA 1
ATOM 677 C C . TRP A 1 88 ? 1.442 23.75 4.918 1 98.12 88 TRP A C 1
ATOM 679 O O . TRP A 1 88 ? 0.978 24.016 6.031 1 98.12 88 TRP A O 1
ATOM 689 N N . ARG A 1 89 ? 0.927 24.172 3.779 1 97.5 89 ARG A N 1
ATOM 690 C CA . ARG A 1 89 ? -0.176 25.125 3.693 1 97.5 89 ARG A CA 1
ATOM 691 C C . ARG A 1 89 ? -1.521 24.406 3.768 1 97.5 89 ARG A C 1
ATOM 693 O O . ARG A 1 89 ? -1.586 23.219 4.109 1 97.5 89 ARG A O 1
ATOM 700 N N . GLY A 1 90 ? -2.545 25.172 3.609 1 97.81 90 GLY A N 1
ATOM 701 C CA . GLY A 1 90 ? -3.887 24.609 3.656 1 97.81 90 GLY A CA 1
ATOM 702 C C . GLY A 1 90 ? -4.172 23.641 2.523 1 97.81 90 GLY A C 1
ATOM 703 O O . GLY A 1 90 ? -3.717 23.859 1.396 1 97.81 90 GLY A O 1
ATOM 704 N N . LEU A 1 91 ? -4.934 22.641 2.795 1 97.19 91 LEU A N 1
ATOM 705 C CA . LEU A 1 91 ? -5.277 21.625 1.801 1 97.19 91 LEU A CA 1
ATOM 706 C C . LEU A 1 91 ? -5.969 22.25 0.598 1 97.19 91 LEU A C 1
ATOM 708 O O . LEU A 1 91 ? -5.637 21.938 -0.548 1 97.19 91 LEU A O 1
ATOM 712 N N . ASP A 1 92 ? -6.887 23.219 0.918 1 95.06 92 ASP A N 1
ATOM 713 C CA . ASP A 1 92 ? -7.605 23.891 -0.155 1 95.06 92 ASP A CA 1
ATOM 714 C C . ASP A 1 92 ? -6.648 24.719 -1.021 1 95.06 92 ASP A C 1
ATOM 716 O O . ASP A 1 92 ? -6.77 24.719 -2.248 1 95.06 92 ASP A O 1
ATOM 720 N N . GLU A 1 93 ? -5.781 25.391 -0.383 1 96.12 93 GLU A N 1
ATOM 721 C CA . GLU A 1 93 ? -4.805 26.219 -1.086 1 96.12 93 GLU A CA 1
ATOM 722 C C . GLU A 1 93 ? -3.928 25.359 -2.004 1 96.12 93 GLU A C 1
ATOM 724 O O . GLU A 1 93 ? -3.506 25.828 -3.066 1 96.12 93 GLU A O 1
ATOM 729 N N . LEU A 1 94 ? -3.66 24.125 -1.6 1 96.38 94 LEU A N 1
ATOM 730 C CA . LEU A 1 94 ? -2.758 23.25 -2.336 1 96.38 94 LEU A CA 1
ATOM 731 C C . LEU A 1 94 ? -3.527 22.406 -3.342 1 96.38 94 LEU A C 1
ATOM 733 O O . LEU A 1 94 ? -2.932 21.594 -4.066 1 96.38 94 LEU A O 1
ATOM 737 N N . GLY A 1 95 ? -4.836 22.531 -3.301 1 93.88 95 GLY A N 1
ATOM 738 C CA . GLY A 1 95 ? -5.668 21.781 -4.238 1 93.88 95 GLY A CA 1
ATOM 739 C C . GLY A 1 95 ? -5.84 20.328 -3.857 1 93.88 95 GLY A C 1
ATOM 740 O O . GLY A 1 95 ? -6.082 19.484 -4.719 1 93.88 95 GLY A O 1
ATOM 741 N N . ILE A 1 96 ? -5.656 20 -2.658 1 95.06 96 ILE A N 1
ATOM 742 C CA . ILE A 1 96 ? -5.848 18.641 -2.174 1 95.06 96 ILE A CA 1
ATOM 743 C C . ILE A 1 96 ? -7.312 18.422 -1.81 1 95.06 96 ILE A C 1
ATOM 745 O O . ILE A 1 96 ? -7.805 18.984 -0.824 1 95.06 96 ILE A O 1
ATOM 749 N N . GLU A 1 97 ? -7.977 17.609 -2.568 1 93.62 97 GLU A N 1
ATOM 750 C CA . GLU A 1 97 ? -9.414 17.406 -2.406 1 93.62 97 GLU A CA 1
ATOM 751 C C . GLU A 1 97 ? -9.703 16.172 -1.57 1 93.62 97 GLU A C 1
ATOM 753 O O . GLU A 1 97 ? -8.836 15.305 -1.407 1 93.62 97 GLU A O 1
ATOM 758 N N . PRO A 1 98 ? -10.93 16.062 -1.069 1 91.44 98 PRO A N 1
ATOM 759 C CA . PRO A 1 98 ? -11.32 14.844 -0.363 1 91.44 98 PRO A CA 1
ATOM 760 C C . PRO A 1 98 ? -11.125 13.586 -1.206 1 91.44 98 PRO A C 1
ATOM 762 O O . PRO A 1 98 ? -11.359 13.609 -2.418 1 91.44 98 PRO A O 1
ATOM 765 N N . GLY A 1 99 ? -10.664 12.555 -0.571 1 91.5 99 GLY A N 1
ATOM 766 C CA . GLY A 1 99 ? -10.445 11.297 -1.271 1 91.5 99 GLY A CA 1
ATOM 767 C C . GLY A 1 99 ? -9.039 11.172 -1.828 1 91.5 99 GLY A C 1
ATOM 768 O O . GLY A 1 99 ? -8.633 10.086 -2.258 1 91.5 99 GLY A O 1
ATOM 769 N N . THR A 1 100 ? -8.266 12.281 -1.863 1 94.81 100 THR A N 1
ATOM 770 C CA . THR A 1 100 ? -6.883 12.258 -2.334 1 94.81 100 THR A CA 1
ATOM 771 C C . THR A 1 100 ? -6.047 11.281 -1.508 1 94.81 100 THR A C 1
ATOM 773 O O . THR A 1 100 ? -6.191 11.219 -0.285 1 94.81 100 THR A O 1
ATOM 776 N N . GLU A 1 101 ? -5.285 10.445 -2.199 1 96.69 101 GLU A N 1
ATOM 777 C CA . GLU A 1 101 ? -4.219 9.688 -1.555 1 96.69 101 GLU A CA 1
ATOM 778 C C . GLU A 1 101 ? -2.949 10.523 -1.419 1 96.69 101 GLU A C 1
ATOM 780 O O . GLU A 1 101 ? -2.387 10.977 -2.42 1 96.69 101 GLU A O 1
ATOM 785 N N . LEU A 1 102 ? -2.596 10.719 -0.213 1 97.94 102 LEU A N 1
ATOM 786 C CA . LEU A 1 102 ? -1.494 11.617 0.114 1 97.94 102 LEU A CA 1
ATOM 787 C C . LEU A 1 102 ? -0.348 10.859 0.771 1 97.94 102 LEU A C 1
ATOM 789 O O . LEU A 1 102 ? -0.497 10.336 1.879 1 97.94 102 LEU A O 1
ATOM 793 N N . SER A 1 103 ? 0.781 10.82 0.086 1 98.69 103 SER A N 1
ATOM 794 C CA . SER A 1 103 ? 1.958 10.172 0.652 1 98.69 103 SER A CA 1
ATOM 795 C C . SER A 1 103 ? 2.605 11.039 1.728 1 98.69 103 SER A C 1
ATOM 797 O O . SER A 1 103 ? 2.709 12.258 1.571 1 98.69 103 SER A O 1
ATOM 799 N N . PHE A 1 104 ? 2.965 10.453 2.781 1 98.88 104 PHE A N 1
ATOM 800 C CA . PHE A 1 104 ? 3.701 11.07 3.881 1 98.88 104 PHE A CA 1
ATOM 801 C C . PHE A 1 104 ? 4.957 10.266 4.207 1 98.88 104 PHE A C 1
ATOM 803 O O . PHE A 1 104 ? 4.879 9.062 4.469 1 98.88 104 PHE A O 1
ATOM 810 N N . PHE A 1 105 ? 6.203 10.969 4.133 1 98.81 105 PHE A N 1
ATOM 811 C CA . PHE A 1 105 ? 7.449 10.211 4.176 1 98.81 105 PHE A CA 1
ATOM 812 C C . PHE A 1 105 ? 8.609 11.109 4.582 1 98.81 105 PHE A C 1
ATOM 814 O O . PHE A 1 105 ? 8.43 12.312 4.789 1 98.81 105 PHE A O 1
ATOM 821 N N . SER A 1 106 ? 9.727 10.477 4.816 1 98.56 106 SER A N 1
ATOM 822 C CA . SER A 1 106 ? 10.977 11.18 5.09 1 98.56 106 SER A CA 1
ATOM 823 C C . SER A 1 106 ? 11.648 11.641 3.799 1 98.56 106 SER A C 1
ATOM 825 O O . SER A 1 106 ? 11.977 10.82 2.939 1 98.56 106 SER A O 1
ATOM 827 N N . SER A 1 107 ? 11.906 12.898 3.721 1 97.69 107 SER A N 1
ATOM 828 C CA . SER A 1 107 ? 12.578 13.453 2.547 1 97.69 107 SER A CA 1
ATOM 829 C C . SER A 1 107 ? 13.969 12.859 2.377 1 97.69 107 SER A C 1
ATOM 831 O O . SER A 1 107 ? 14.414 12.609 1.253 1 97.69 107 SER A O 1
ATOM 833 N N . SER A 1 108 ? 14.695 12.672 3.439 1 97.81 108 SER A N 1
ATOM 834 C CA . SER A 1 108 ? 16.031 12.102 3.379 1 97.81 108 SER A CA 1
ATOM 835 C C . SER A 1 108 ? 16 10.664 2.869 1 97.81 108 SER A C 1
ATOM 837 O O . SER A 1 108 ? 16.844 10.266 2.066 1 97.81 108 SER A O 1
ATOM 839 N N . ALA A 1 109 ? 15.07 9.898 3.32 1 97.31 109 ALA A N 1
ATOM 840 C CA . ALA A 1 109 ? 14.914 8.523 2.84 1 97.31 109 ALA A CA 1
ATOM 841 C C . ALA A 1 109 ? 14.578 8.5 1.352 1 97.31 109 ALA A C 1
ATOM 843 O O . ALA A 1 109 ? 15.094 7.664 0.606 1 97.31 109 ALA A O 1
ATOM 844 N N . TYR A 1 110 ? 13.758 9.391 0.924 1 97.88 110 TYR A N 1
ATOM 845 C CA . TYR A 1 110 ? 13.352 9.469 -0.476 1 97.88 110 TYR A CA 1
ATOM 846 C C . TYR A 1 110 ? 14.531 9.859 -1.363 1 97.88 110 TYR A C 1
ATOM 848 O O . TYR A 1 110 ? 14.711 9.297 -2.445 1 97.88 110 TYR A O 1
ATOM 856 N N . LYS A 1 111 ? 15.297 10.766 -0.921 1 96.44 111 LYS A N 1
ATOM 857 C CA . LYS A 1 111 ? 16.5 11.172 -1.658 1 96.44 111 LYS A CA 1
ATOM 858 C C . LYS A 1 111 ? 17.453 10 -1.846 1 96.44 111 LYS A C 1
ATOM 860 O O . LYS A 1 111 ? 17.953 9.773 -2.947 1 96.44 111 LYS A O 1
ATOM 865 N N . ARG A 1 112 ? 17.672 9.281 -0.801 1 96.12 112 ARG A N 1
ATOM 866 C CA . ARG A 1 112 ? 18.531 8.109 -0.883 1 96.12 112 ARG A CA 1
ATOM 867 C C . ARG A 1 112 ? 17.969 7.074 -1.855 1 96.12 112 ARG A C 1
ATOM 869 O O . ARG A 1 112 ? 18.719 6.469 -2.627 1 96.12 112 ARG A O 1
ATOM 876 N N . TYR A 1 113 ? 16.766 6.922 -1.745 1 95.62 113 TYR A N 1
ATOM 877 C CA . TYR A 1 113 ? 16.078 5.988 -2.633 1 95.62 113 TYR A CA 1
ATOM 878 C C . TYR A 1 113 ? 16.266 6.398 -4.09 1 95.62 113 TYR A C 1
ATOM 880 O O . TYR A 1 113 ? 16.547 5.559 -4.945 1 95.62 113 TYR A O 1
ATOM 888 N N . LYS A 1 114 ? 16.016 7.637 -4.426 1 94.19 114 LYS A N 1
ATOM 889 C CA . LYS A 1 114 ? 16.188 8.148 -5.781 1 94.19 114 LYS A CA 1
ATOM 890 C C . LYS A 1 114 ? 17.625 7.977 -6.266 1 94.19 114 LYS A C 1
ATOM 892 O O . LYS A 1 114 ? 17.859 7.613 -7.422 1 94.19 114 LYS A O 1
ATOM 897 N N . GLU A 1 115 ? 18.547 8.195 -5.441 1 93.5 115 GLU A N 1
ATOM 898 C CA . GLU A 1 115 ? 19.969 8.086 -5.785 1 93.5 115 GLU A CA 1
ATOM 899 C C . GLU A 1 115 ? 20.359 6.629 -6.047 1 93.5 115 GLU A C 1
ATOM 901 O O . GLU A 1 115 ? 21.172 6.352 -6.922 1 93.5 115 GLU A O 1
ATOM 906 N N . GLY A 1 116 ? 19.812 5.738 -5.281 1 88.06 116 GLY A N 1
ATOM 907 C CA . GLY A 1 116 ? 20.078 4.32 -5.473 1 88.06 116 GLY A CA 1
ATOM 908 C C . GLY A 1 116 ? 19.531 3.781 -6.777 1 88.06 116 GLY A C 1
ATOM 909 O O . GLY A 1 116 ? 20.156 2.957 -7.438 1 88.06 116 GLY A O 1
ATOM 910 N N . ARG A 1 117 ? 18.438 4.238 -7.141 1 83.25 117 ARG A N 1
ATOM 911 C CA . ARG A 1 117 ? 17.812 3.803 -8.383 1 83.25 117 ARG A CA 1
ATOM 912 C C . ARG A 1 117 ? 18.547 4.355 -9.594 1 83.25 117 ARG A C 1
ATOM 914 O O . ARG A 1 117 ? 18.625 3.705 -10.641 1 83.25 117 ARG A O 1
ATOM 921 N N . ALA A 1 118 ? 19.016 5.535 -9.375 1 77 118 ALA A N 1
ATOM 922 C CA . ALA A 1 118 ? 19.766 6.156 -10.453 1 77 118 ALA A CA 1
ATOM 923 C C . ALA A 1 118 ? 21.094 5.434 -10.68 1 77 118 ALA A C 1
ATOM 925 O O . ALA A 1 118 ? 21.656 5.48 -11.773 1 77 118 ALA A O 1
ATOM 926 N N . ALA A 1 119 ? 21.531 4.723 -9.703 1 73 119 ALA A N 1
ATOM 927 C CA . ALA A 1 119 ? 22.812 4.031 -9.805 1 73 119 ALA A CA 1
ATOM 928 C C . ALA A 1 119 ? 22.656 2.643 -10.414 1 73 119 ALA A C 1
ATOM 930 O O . ALA A 1 119 ? 23.625 2.027 -10.852 1 73 119 ALA A O 1
ATOM 931 N N . GLU A 1 120 ? 21.5 2.074 -10.43 1 59.62 120 GLU A N 1
ATOM 932 C CA . GLU A 1 120 ? 21.203 0.764 -11 1 59.62 120 GLU A CA 1
ATOM 933 C C . GLU A 1 120 ? 20.859 0.872 -12.484 1 59.62 120 GLU A C 1
ATOM 935 O O . GLU A 1 120 ? 21.266 0.025 -13.281 1 59.62 120 GLU A O 1
ATOM 940 N N . MET B 1 1 ? 7.352 -9.844 -22.188 1 82.25 1 MET B N 1
ATOM 941 C CA . MET B 1 1 ? 7.402 -9.953 -20.734 1 82.25 1 MET B CA 1
ATOM 942 C C . MET B 1 1 ? 6.562 -8.852 -20.094 1 82.25 1 MET B C 1
ATOM 944 O O . MET B 1 1 ? 6.598 -7.703 -20.516 1 82.25 1 MET B O 1
ATOM 948 N N . ALA B 1 2 ? 5.645 -9.289 -19.312 1 92.31 2 ALA B N 1
ATOM 949 C CA . ALA B 1 2 ? 4.758 -8.344 -18.641 1 92.31 2 ALA B CA 1
ATOM 950 C C . ALA B 1 2 ? 4.965 -8.383 -17.125 1 92.31 2 ALA B C 1
ATOM 952 O O . ALA B 1 2 ? 5.785 -9.156 -16.625 1 92.31 2 ALA B O 1
ATOM 953 N N . VAL B 1 3 ? 4.43 -7.309 -16.438 1 93.94 3 VAL B N 1
ATOM 954 C CA . VAL B 1 3 ? 4.582 -7.23 -14.984 1 93.94 3 VAL B CA 1
ATOM 955 C C . VAL B 1 3 ? 3.205 -7.211 -14.32 1 93.94 3 VAL B C 1
ATOM 957 O O . VAL B 1 3 ? 2.283 -6.559 -14.812 1 93.94 3 VAL B O 1
ATOM 960 N N . ILE B 1 4 ? 3.074 -7.996 -13.297 1 95.12 4 ILE B N 1
ATOM 961 C CA . ILE B 1 4 ? 1.97 -7.875 -12.352 1 95.12 4 ILE B CA 1
ATOM 962 C C . ILE B 1 4 ? 2.484 -7.316 -11.023 1 95.12 4 ILE B C 1
ATOM 964 O O . ILE B 1 4 ? 3.596 -7.641 -10.594 1 95.12 4 ILE B O 1
ATOM 968 N N . MET B 1 5 ? 1.662 -6.406 -10.445 1 96.19 5 MET B N 1
ATOM 969 C CA . MET B 1 5 ? 2.037 -5.879 -9.141 1 96.19 5 MET B CA 1
ATOM 970 C C . MET B 1 5 ? 1.37 -6.668 -8.016 1 96.19 5 MET B C 1
ATOM 972 O O . MET B 1 5 ? 0.15 -6.613 -7.855 1 96.19 5 MET B O 1
ATOM 976 N N . VAL B 1 6 ? 2.195 -7.426 -7.324 1 98.19 6 VAL B N 1
ATOM 977 C CA . VAL B 1 6 ? 1.651 -8.172 -6.199 1 98.19 6 VAL B CA 1
ATOM 978 C C . VAL B 1 6 ? 1.676 -7.312 -4.941 1 98.19 6 VAL B C 1
ATOM 980 O O . VAL B 1 6 ? 2.717 -6.758 -4.582 1 98.19 6 VAL B O 1
ATOM 983 N N . ARG B 1 7 ? 0.542 -7.156 -4.367 1 98.38 7 ARG B N 1
ATOM 984 C CA . ARG B 1 7 ? 0.345 -6.461 -3.1 1 98.38 7 ARG B CA 1
ATOM 985 C C . ARG B 1 7 ? 0.294 -7.449 -1.937 1 98.38 7 ARG B C 1
ATOM 987 O O . ARG B 1 7 ? -0.756 -8.031 -1.654 1 98.38 7 ARG B O 1
ATOM 994 N N . CYS B 1 8 ? 1.407 -7.543 -1.271 1 98.75 8 CYS B N 1
ATOM 995 C CA . CYS B 1 8 ? 1.457 -8.445 -0.127 1 98.75 8 CYS B CA 1
ATOM 996 C C . CYS B 1 8 ? 0.902 -7.773 1.123 1 98.75 8 CYS B C 1
ATOM 998 O O . CYS B 1 8 ? 1.514 -6.852 1.66 1 98.75 8 CYS B O 1
ATOM 1000 N N . ILE B 1 9 ? -0.263 -8.289 1.569 1 98.5 9 ILE B N 1
ATOM 1001 C CA . ILE B 1 9 ? -0.911 -7.691 2.732 1 98.5 9 ILE B CA 1
ATOM 1002 C C . ILE B 1 9 ? -0.42 -8.383 4.004 1 98.5 9 ILE B C 1
ATOM 1004 O O . ILE B 1 9 ? -0.884 -9.469 4.348 1 98.5 9 ILE B O 1
ATOM 1008 N N . SER B 1 10 ? 0.447 -7.684 4.66 1 96.94 10 SER B N 1
ATOM 1009 C CA . SER B 1 10 ? 1.078 -8.273 5.836 1 96.94 10 SER B CA 1
ATOM 1010 C C . SER B 1 10 ? 0.207 -8.102 7.074 1 96.94 10 SER B C 1
ATOM 1012 O O . SER B 1 10 ? 0.318 -8.875 8.031 1 96.94 10 SER B O 1
ATOM 1014 N N . SER B 1 11 ? -0.668 -7.074 7.102 1 95.94 11 SER B N 1
ATOM 1015 C CA . SER B 1 11 ? -1.596 -6.855 8.203 1 95.94 11 SER B CA 1
ATOM 1016 C C . SER B 1 11 ? -2.809 -6.047 7.758 1 95.94 11 SER B C 1
ATOM 1018 O O . SER B 1 11 ? -2.672 -4.906 7.312 1 95.94 11 SER B O 1
ATOM 1020 N N . PHE B 1 12 ? -3.92 -6.641 7.973 1 96.19 12 PHE B N 1
ATOM 1021 C CA . PHE B 1 12 ? -5.164 -5.953 7.645 1 96.19 12 PHE B CA 1
ATOM 1022 C C . PHE B 1 12 ? -5.484 -4.891 8.688 1 96.19 12 PHE B C 1
ATOM 1024 O O . PHE B 1 12 ? -5.84 -3.762 8.336 1 96.19 12 PHE B O 1
ATOM 1031 N N . GLU B 1 13 ? -5.266 -5.207 9.891 1 92.25 13 GLU B N 1
ATOM 1032 C CA . GLU B 1 13 ? -5.605 -4.316 11 1 92.25 13 GLU B CA 1
ATOM 1033 C C . GLU B 1 13 ? -4.742 -3.061 10.984 1 92.25 13 GLU B C 1
ATOM 1035 O O . GLU B 1 13 ? -5.238 -1.953 11.203 1 92.25 13 GLU B O 1
ATOM 1040 N N . HIS B 1 14 ? -3.506 -3.213 10.625 1 93.94 14 HIS B N 1
ATOM 1041 C CA . HIS B 1 14 ? -2.57 -2.096 10.648 1 93.94 14 HIS B CA 1
ATOM 1042 C C . HIS B 1 14 ? -2.492 -1.41 9.289 1 93.94 14 HIS B C 1
ATOM 1044 O O . HIS B 1 14 ? -1.928 -0.32 9.172 1 93.94 14 HIS B O 1
ATOM 1050 N N . GLY B 1 15 ? -3.029 -2.082 8.297 1 95.88 15 GLY B N 1
ATOM 1051 C CA . GLY B 1 15 ? -3.033 -1.5 6.961 1 95.88 15 GLY B CA 1
ATOM 1052 C C . GLY B 1 15 ? -1.676 -1.549 6.285 1 95.88 15 GLY B C 1
ATOM 1053 O O . GLY B 1 15 ? -1.295 -0.614 5.578 1 95.88 15 GLY B O 1
ATOM 1054 N N . VAL B 1 16 ? -0.896 -2.592 6.492 1 96.5 16 VAL B N 1
ATOM 1055 C CA . VAL B 1 16 ? 0.46 -2.666 5.957 1 96.5 16 VAL B CA 1
ATOM 1056 C C . VAL B 1 16 ? 0.461 -3.473 4.66 1 96.5 16 VAL B C 1
ATOM 1058 O O . VAL B 1 16 ? 0.106 -4.656 4.66 1 96.5 16 VAL B O 1
ATOM 1061 N N . VAL B 1 17 ? 0.86 -2.869 3.588 1 97.81 17 VAL B N 1
ATOM 1062 C CA . VAL B 1 17 ? 0.952 -3.506 2.277 1 97.81 17 VAL B CA 1
ATOM 1063 C C . VAL B 1 17 ? 2.363 -3.336 1.719 1 97.81 17 VAL B C 1
ATOM 1065 O O . VAL B 1 17 ? 2.918 -2.234 1.74 1 97.81 17 VAL B O 1
ATOM 1068 N N . LEU B 1 18 ? 2.988 -4.441 1.312 1 97.75 18 LEU B N 1
ATOM 1069 C CA . LEU B 1 18 ? 4.262 -4.434 0.603 1 97.75 18 LEU B CA 1
ATOM 1070 C C . LEU B 1 18 ? 4.059 -4.703 -0.884 1 97.75 18 LEU B C 1
ATOM 1072 O O . LEU B 1 18 ? 3.414 -5.684 -1.259 1 97.75 18 LEU B O 1
ATOM 1076 N N . TYR B 1 19 ? 4.582 -3.863 -1.749 1 96.88 19 TYR B N 1
ATOM 1077 C CA . TYR B 1 19 ? 4.434 -3.965 -3.195 1 96.88 19 TYR B CA 1
ATOM 1078 C C . TYR B 1 19 ? 5.621 -4.688 -3.818 1 96.88 19 TYR B C 1
ATOM 1080 O O . TYR B 1 19 ? 6.777 -4.328 -3.566 1 96.88 19 TYR B O 1
ATOM 1088 N N . MET B 1 20 ? 5.266 -5.703 -4.672 1 96.75 20 MET B N 1
ATOM 1089 C CA . MET B 1 20 ? 6.305 -6.484 -5.34 1 96.75 20 MET B CA 1
ATOM 1090 C C . MET B 1 20 ? 5.977 -6.676 -6.816 1 96.75 20 MET B C 1
ATOM 1092 O O . MET B 1 20 ? 5.027 -7.387 -7.16 1 96.75 20 MET B O 1
ATOM 1096 N N . PRO B 1 21 ? 6.781 -6.082 -7.719 1 95.62 21 PRO B N 1
ATOM 1097 C CA . PRO B 1 21 ? 6.598 -6.41 -9.133 1 95.62 21 PRO B CA 1
ATOM 1098 C C . PRO B 1 21 ? 7.016 -7.84 -9.469 1 95.62 21 PRO B C 1
ATOM 1100 O O . PRO B 1 21 ? 8.094 -8.281 -9.062 1 95.62 21 PRO B O 1
ATOM 1103 N N . VAL B 1 22 ? 6.168 -8.539 -10.156 1 95.62 22 VAL B N 1
ATOM 1104 C CA . VAL B 1 22 ? 6.445 -9.906 -10.586 1 95.62 22 VAL B CA 1
ATOM 1105 C C . VAL B 1 22 ? 6.379 -9.992 -12.109 1 95.62 22 VAL B C 1
ATOM 1107 O O . VAL B 1 22 ? 5.383 -9.594 -12.719 1 95.62 22 VAL B O 1
ATOM 1110 N N . LYS B 1 23 ? 7.395 -10.516 -12.656 1 93.81 23 LYS B N 1
ATOM 1111 C CA . LYS B 1 23 ? 7.438 -10.695 -14.102 1 93.81 23 LYS B CA 1
ATOM 1112 C C . LYS B 1 23 ? 6.664 -11.938 -14.523 1 93.81 23 LYS B C 1
ATOM 1114 O O . LYS B 1 23 ? 6.773 -12.992 -13.891 1 93.81 23 LYS B O 1
ATOM 1119 N N . VAL B 1 24 ? 5.898 -11.695 -15.57 1 94.62 24 VAL B N 1
ATOM 1120 C CA . VAL B 1 24 ? 5.145 -12.82 -16.125 1 94.62 24 VAL B CA 1
ATOM 1121 C C . VAL B 1 24 ? 5.336 -12.883 -17.625 1 94.62 24 VAL B C 1
ATOM 1123 O O . VAL B 1 24 ? 5.402 -11.852 -18.297 1 94.62 24 VAL B O 1
ATOM 1126 N N . ASN B 1 25 ? 5.539 -14.062 -18.188 1 90.06 25 ASN B N 1
ATOM 1127 C CA . ASN B 1 25 ? 5.805 -14.281 -19.609 1 90.06 25 ASN B CA 1
ATOM 1128 C C . ASN B 1 25 ? 4.586 -14.859 -20.312 1 90.06 25 ASN B C 1
ATOM 1130 O O . ASN B 1 25 ? 4.617 -15.078 -21.531 1 90.06 25 ASN B O 1
ATOM 1134 N N . GLY B 1 26 ? 3.6 -15.039 -19.719 1 88.06 26 GLY B N 1
ATOM 1135 C CA . GLY B 1 26 ? 2.465 -15.75 -20.281 1 88.06 26 GLY B CA 1
ATOM 1136 C C . GLY B 1 26 ? 2.385 -17.203 -19.844 1 88.06 26 GLY B C 1
ATOM 1137 O O . GLY B 1 26 ? 3.4 -17.891 -19.781 1 88.06 26 GLY B O 1
ATOM 1138 N N . GLY B 1 27 ? 1.243 -17.609 -19.406 1 92.25 27 GLY B N 1
ATOM 1139 C CA . GLY B 1 27 ? 1.029 -19.016 -19.047 1 92.25 27 GLY B CA 1
ATOM 1140 C C . GLY B 1 27 ? 1.224 -19.281 -17.578 1 92.25 27 GLY B C 1
ATOM 1141 O O . GLY B 1 27 ? 0.957 -20.391 -17.094 1 92.25 27 GLY B O 1
ATOM 1142 N N . GLU B 1 28 ? 1.724 -18.312 -16.812 1 96.56 28 GLU B N 1
AT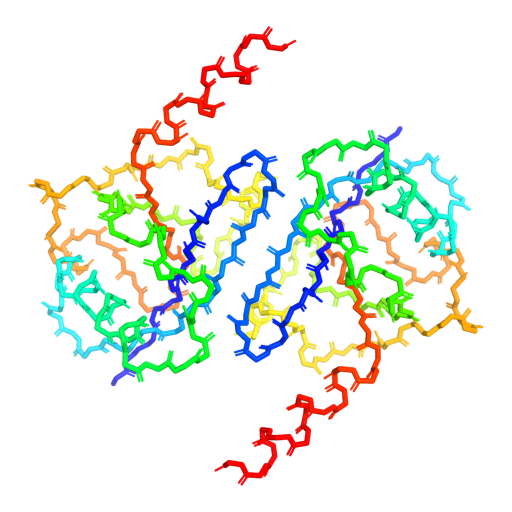OM 1143 C CA . GLU B 1 28 ? 1.935 -18.516 -15.391 1 96.56 28 GLU B CA 1
ATOM 1144 C C . GLU B 1 28 ? 0.613 -18.75 -14.664 1 96.56 28 GLU B C 1
ATOM 1146 O O . GLU B 1 28 ? -0.415 -18.188 -15.031 1 96.56 28 GLU B O 1
ATOM 1151 N N . THR B 1 29 ? 0.644 -19.578 -13.68 1 97.88 29 THR B N 1
ATOM 1152 C CA . THR B 1 29 ? -0.466 -19.766 -12.75 1 97.88 29 THR B CA 1
ATOM 1153 C C . THR B 1 29 ? -0.276 -18.906 -11.5 1 97.88 29 THR B C 1
ATOM 1155 O O . THR B 1 29 ? 0.804 -18.344 -11.281 1 97.88 29 THR B O 1
ATOM 1158 N N . LEU B 1 30 ? -1.351 -18.859 -10.742 1 98.44 30 LEU B N 1
ATOM 1159 C CA . LEU B 1 30 ? -1.213 -18.203 -9.445 1 98.44 30 LEU B CA 1
ATOM 1160 C C . LEU B 1 30 ? -0.233 -18.953 -8.555 1 98.44 30 LEU B C 1
ATOM 1162 O O . LEU B 1 30 ? 0.434 -18.344 -7.711 1 98.44 30 LEU B O 1
ATOM 1166 N N . ALA B 1 31 ? -0.091 -20.25 -8.797 1 98.25 31 ALA B N 1
ATOM 1167 C CA . ALA B 1 31 ? 0.909 -21.016 -8.055 1 98.25 31 ALA B CA 1
ATOM 1168 C C . ALA B 1 31 ? 2.322 -20.562 -8.422 1 98.25 31 ALA B C 1
ATOM 1170 O O . ALA B 1 31 ? 3.191 -20.469 -7.555 1 98.25 31 ALA B O 1
ATOM 1171 N N . ASP B 1 32 ? 2.521 -20.297 -9.656 1 97.81 32 ASP B N 1
ATOM 1172 C CA . ASP B 1 32 ? 3.816 -19.797 -10.109 1 97.81 32 ASP B CA 1
ATOM 1173 C C . ASP B 1 32 ? 4.117 -18.438 -9.5 1 97.81 32 ASP B C 1
ATOM 1175 O O . ASP B 1 32 ? 5.25 -18.156 -9.102 1 97.81 32 ASP B O 1
ATOM 1179 N N . VAL B 1 33 ? 3.111 -17.594 -9.461 1 98 33 VAL B N 1
ATOM 1180 C CA . VAL B 1 33 ? 3.268 -16.266 -8.883 1 98 33 VAL B CA 1
ATOM 1181 C C . VAL B 1 33 ? 3.623 -16.375 -7.402 1 98 33 VAL B C 1
ATOM 1183 O O . VAL B 1 33 ? 4.57 -15.742 -6.934 1 98 33 VAL B O 1
ATOM 1186 N N . ALA B 1 34 ? 2.889 -17.219 -6.723 1 98.25 34 ALA B N 1
ATOM 1187 C CA . ALA B 1 34 ? 3.16 -17.422 -5.305 1 98.25 34 ALA B CA 1
ATOM 1188 C C . ALA B 1 34 ? 4.586 -17.922 -5.086 1 98.25 34 ALA B C 1
ATOM 1190 O O . ALA B 1 34 ? 5.277 -17.469 -4.176 1 98.25 34 ALA B O 1
ATOM 1191 N N . GLN B 1 35 ? 4.969 -18.812 -5.906 1 97.44 35 GLN B N 1
ATOM 1192 C CA . GLN B 1 35 ? 6.316 -19.359 -5.797 1 97.44 35 GLN B CA 1
ATOM 1193 C C . GLN B 1 35 ? 7.371 -18.281 -6.016 1 97.44 35 GLN B C 1
ATOM 1195 O O . GLN B 1 35 ? 8.375 -18.234 -5.301 1 97.44 35 GLN B O 1
ATOM 1200 N N . GLN B 1 36 ? 7.164 -17.484 -6.992 1 97.56 36 GLN B N 1
ATOM 1201 C CA . GLN B 1 36 ? 8.102 -16.391 -7.238 1 97.56 36 GLN B CA 1
ATOM 1202 C C . GLN B 1 36 ? 8.172 -15.445 -6.039 1 97.56 36 GLN B C 1
ATOM 1204 O O . GLN B 1 36 ? 9.266 -15.062 -5.613 1 97.56 36 GLN B O 1
ATOM 1209 N N . VAL B 1 37 ? 7.023 -15.078 -5.477 1 97.94 37 VAL B N 1
ATOM 1210 C CA . VAL B 1 37 ? 6.984 -14.195 -4.32 1 97.94 37 VAL B CA 1
ATOM 1211 C C . VAL B 1 37 ? 7.762 -14.82 -3.164 1 97.94 37 VAL B C 1
ATOM 1213 O O . VAL B 1 37 ? 8.648 -14.188 -2.59 1 97.94 37 VAL B O 1
ATOM 1216 N N . CYS B 1 38 ? 7.48 -16.062 -2.93 1 97.25 38 CYS B N 1
ATOM 1217 C CA . CYS B 1 38 ? 8.109 -16.734 -1.798 1 97.25 38 CYS B CA 1
ATOM 1218 C C . CYS B 1 38 ? 9.617 -16.859 -2.002 1 97.25 38 CYS B C 1
ATOM 1220 O O . CYS B 1 38 ? 10.391 -16.656 -1.066 1 97.25 38 CYS B O 1
ATOM 1222 N N . GLN B 1 39 ? 9.992 -17.203 -3.193 1 97.12 39 GLN B N 1
ATOM 1223 C CA . GLN B 1 39 ? 11.414 -17.328 -3.494 1 97.12 39 GLN B CA 1
ATOM 1224 C C . GLN B 1 39 ? 12.133 -15.992 -3.35 1 97.12 39 GLN B C 1
ATOM 1226 O O . GLN B 1 39 ? 13.242 -15.938 -2.809 1 97.12 39 GLN B O 1
ATOM 1231 N N . ARG B 1 40 ? 11.516 -14.969 -3.811 1 96.94 40 ARG B N 1
ATOM 1232 C CA . ARG B 1 40 ? 12.133 -13.648 -3.725 1 96.94 40 ARG B CA 1
ATOM 1233 C C . ARG B 1 40 ? 12.227 -13.18 -2.275 1 96.94 40 ARG B C 1
ATOM 1235 O O . ARG B 1 40 ? 13.219 -12.562 -1.881 1 96.94 40 ARG B O 1
ATOM 1242 N N . VAL B 1 41 ? 11.234 -13.453 -1.47 1 97.25 41 VAL B N 1
ATOM 1243 C CA . VAL B 1 41 ? 11.281 -13.125 -0.048 1 97.25 41 VAL B CA 1
ATOM 1244 C C . VAL B 1 41 ? 12.453 -13.852 0.611 1 97.25 41 VAL B C 1
ATOM 1246 O O . VAL B 1 41 ? 13.117 -13.297 1.487 1 97.25 41 VAL B O 1
ATOM 1249 N N . LYS B 1 42 ? 12.672 -15.039 0.165 1 95.94 42 LYS B N 1
ATOM 1250 C CA . LYS B 1 42 ? 13.734 -15.852 0.735 1 95.94 42 LYS B CA 1
ATOM 1251 C C . LYS B 1 42 ? 15.109 -15.352 0.294 1 95.94 42 LYS B C 1
ATOM 1253 O O . LYS B 1 42 ? 16.078 -15.43 1.053 1 95.94 42 LYS B O 1
ATOM 1258 N N . THR B 1 43 ? 15.203 -14.812 -0.934 1 96.69 43 THR B N 1
ATOM 1259 C CA . THR B 1 43 ? 16.516 -14.625 -1.524 1 96.69 43 THR B CA 1
ATOM 1260 C C . THR B 1 43 ? 16.891 -13.148 -1.579 1 96.69 43 THR B C 1
ATOM 1262 O O . THR B 1 43 ? 18.062 -12.797 -1.622 1 96.69 43 THR B O 1
ATOM 1265 N N . GLU B 1 44 ? 15.914 -12.266 -1.666 1 96.12 44 GLU B N 1
ATOM 1266 C CA . GLU B 1 44 ? 16.188 -10.836 -1.769 1 96.12 44 GLU B CA 1
ATOM 1267 C C . GLU B 1 44 ? 16.016 -10.148 -0.417 1 96.12 44 GLU B C 1
ATOM 1269 O O . GLU B 1 44 ? 14.914 -10.07 0.122 1 96.12 44 GLU B O 1
ATOM 1274 N N . PRO B 1 45 ? 17.094 -9.539 0.05 1 94 45 PRO B N 1
ATOM 1275 C CA . PRO B 1 45 ? 17.062 -8.883 1.359 1 94 45 PRO B CA 1
ATOM 1276 C C . PRO B 1 45 ? 15.992 -7.793 1.441 1 94 45 PRO B C 1
ATOM 1278 O O . PRO B 1 45 ? 15.438 -7.547 2.516 1 94 45 PRO B O 1
ATOM 1281 N N . LYS B 1 46 ? 15.648 -7.18 0.437 1 91.81 46 LYS B N 1
ATOM 1282 C CA . LYS B 1 46 ? 14.703 -6.07 0.393 1 91.81 46 LYS B CA 1
ATOM 1283 C C . LYS B 1 46 ? 13.305 -6.52 0.823 1 91.81 46 LYS B C 1
ATOM 1285 O O . LYS B 1 46 ? 12.484 -5.703 1.245 1 91.81 46 LYS B O 1
ATOM 1290 N N . TYR B 1 47 ? 13.047 -7.812 0.866 1 95.94 47 TYR B N 1
ATOM 1291 C CA . TYR B 1 47 ? 11.711 -8.289 1.191 1 95.94 47 TYR B CA 1
ATOM 1292 C C . TYR B 1 47 ? 11.695 -9 2.539 1 95.94 47 TYR B C 1
ATOM 1294 O O . TYR B 1 47 ? 10.727 -9.688 2.877 1 95.94 47 TYR B O 1
ATOM 1302 N N . LYS B 1 48 ? 12.703 -8.766 3.285 1 91.5 48 LYS B N 1
ATOM 1303 C CA . LYS B 1 48 ? 12.867 -9.375 4.598 1 91.5 48 LYS B CA 1
ATOM 1304 C C . LYS B 1 48 ? 11.648 -9.125 5.48 1 91.5 48 LYS B C 1
ATOM 1306 O O . LYS B 1 48 ? 11.227 -10.008 6.234 1 91.5 48 LYS B O 1
ATOM 1311 N N . PRO B 1 49 ? 11.031 -7.98 5.418 1 91.88 49 PRO B N 1
ATOM 1312 C CA . PRO B 1 49 ? 9.883 -7.719 6.289 1 91.88 49 PRO B CA 1
ATOM 1313 C C . PRO B 1 49 ? 8.734 -8.703 6.055 1 91.88 49 PRO B C 1
ATOM 1315 O O . PRO B 1 49 ? 7.871 -8.867 6.922 1 91.88 49 PRO B O 1
ATOM 1318 N N . LEU B 1 50 ? 8.719 -9.383 5 1 94.81 50 LEU B N 1
ATOM 1319 C CA . LEU B 1 50 ? 7.641 -10.297 4.66 1 94.81 50 LEU B CA 1
ATOM 1320 C C . LEU B 1 50 ? 7.969 -11.719 5.109 1 94.81 50 LEU B C 1
ATOM 1322 O O . LEU B 1 50 ? 7.117 -12.609 5.055 1 94.81 50 LEU B O 1
ATOM 1326 N N . LYS B 1 51 ? 9.117 -11.953 5.523 1 93.69 51 LYS B N 1
ATOM 1327 C CA . LYS B 1 51 ? 9.633 -13.312 5.711 1 93.69 51 LYS B CA 1
ATOM 1328 C C . LYS B 1 51 ? 8.734 -14.109 6.652 1 93.69 51 LYS B C 1
ATOM 1330 O O . LYS B 1 51 ? 8.398 -15.258 6.367 1 93.69 51 LYS B O 1
ATOM 1335 N N . THR B 1 52 ? 8.266 -13.508 7.672 1 92.44 52 THR B N 1
ATOM 1336 C CA . THR B 1 52 ? 7.504 -14.266 8.656 1 92.44 52 THR B CA 1
ATOM 1337 C C . THR B 1 52 ? 6.023 -14.289 8.297 1 92.44 52 THR B C 1
ATOM 1339 O O . THR B 1 52 ? 5.238 -15.016 8.914 1 92.44 52 THR B O 1
ATOM 1342 N N . ARG B 1 53 ? 5.633 -13.57 7.328 1 95.12 53 ARG B N 1
ATOM 1343 C CA . ARG B 1 53 ? 4.211 -13.453 7.02 1 95.12 53 ARG B CA 1
ATOM 1344 C C . ARG B 1 53 ? 3.852 -14.273 5.781 1 95.12 53 ARG B C 1
ATOM 1346 O O . ARG B 1 53 ? 2.783 -14.883 5.727 1 95.12 53 ARG B O 1
ATOM 1353 N N . VAL B 1 54 ? 4.758 -14.367 4.875 1 96.94 54 VAL B N 1
ATOM 1354 C CA . VAL B 1 54 ? 4.457 -14.898 3.547 1 96.94 54 VAL B CA 1
ATOM 1355 C C . VAL B 1 54 ? 4.188 -16.391 3.635 1 96.94 54 VAL B C 1
ATOM 1357 O O . VAL B 1 54 ? 3.467 -16.953 2.805 1 96.94 54 VAL B O 1
ATOM 1360 N N . GLU B 1 55 ? 4.699 -17.031 4.672 1 95.56 55 GLU B N 1
ATOM 1361 C CA . GLU B 1 55 ? 4.5 -18.469 4.852 1 95.56 55 GLU B CA 1
ATOM 1362 C C . GLU B 1 55 ? 3.021 -18.797 5.043 1 95.56 55 GLU B C 1
ATOM 1364 O O . GLU B 1 55 ? 2.578 -19.906 4.715 1 95.56 55 GLU B O 1
ATOM 1369 N N . ALA B 1 56 ? 2.322 -17.844 5.516 1 97.56 56 ALA B N 1
ATOM 1370 C CA . ALA B 1 56 ? 0.91 -18.094 5.801 1 97.56 56 ALA B CA 1
ATOM 1371 C C . ALA B 1 56 ? 0.037 -17.672 4.617 1 97.56 56 ALA B C 1
ATOM 1373 O O . ALA B 1 56 ? -1.173 -17.906 4.617 1 97.56 56 ALA B O 1
ATOM 1374 N N . PHE B 1 57 ? 0.574 -17.094 3.588 1 98.62 57 PHE B N 1
ATOM 1375 C CA . PHE B 1 57 ? -0.208 -16.594 2.461 1 98.62 57 PHE B CA 1
ATOM 1376 C C . PHE B 1 57 ? -0.736 -17.766 1.624 1 98.62 57 PHE B C 1
ATOM 1378 O O . PHE B 1 57 ? 0.006 -18.688 1.305 1 98.62 57 PHE B O 1
ATOM 1385 N N . ASP B 1 58 ? -2.055 -17.672 1.306 1 98.62 58 ASP B N 1
ATOM 1386 C CA . ASP B 1 58 ? -2.672 -18.812 0.633 1 98.62 58 ASP B CA 1
ATOM 1387 C C . ASP B 1 58 ? -3.793 -18.359 -0.299 1 98.62 58 ASP B C 1
ATOM 1389 O O . ASP B 1 58 ? -4.523 -19.188 -0.848 1 98.62 58 ASP B O 1
ATOM 1393 N N . THR B 1 59 ? -3.979 -17.047 -0.465 1 98.75 59 THR B N 1
ATOM 1394 C CA . THR B 1 59 ? -5.129 -16.531 -1.197 1 98.75 59 THR B CA 1
ATOM 1395 C C . THR B 1 59 ? -4.75 -15.289 -2.004 1 98.75 59 THR B C 1
ATOM 1397 O O . THR B 1 59 ? -4.012 -14.43 -1.52 1 98.75 59 THR B O 1
ATOM 1400 N N . PHE B 1 60 ? -5.238 -15.242 -3.193 1 98.81 60 PHE B N 1
ATOM 1401 C CA . PHE B 1 60 ? -5.125 -14.055 -4.031 1 98.81 60 PHE B CA 1
ATOM 1402 C C . PHE B 1 60 ? -6.484 -13.398 -4.219 1 98.81 60 PHE B C 1
ATOM 1404 O O . PHE B 1 60 ? -7.52 -14.062 -4.125 1 98.81 60 PHE B O 1
ATOM 1411 N N . LYS B 1 61 ? -6.465 -12.133 -4.504 1 98.25 61 LYS B N 1
ATOM 1412 C CA . LYS B 1 61 ? -7.625 -11.344 -4.898 1 98.25 61 LYS B CA 1
ATOM 1413 C C . LYS B 1 61 ? -7.215 -10.141 -5.75 1 98.25 61 LYS B C 1
ATOM 1415 O O . LYS B 1 61 ? -6.234 -9.469 -5.445 1 98.25 61 LYS B O 1
ATOM 1420 N N . VAL B 1 62 ? -7.957 -9.945 -6.844 1 97.56 62 VAL B N 1
ATOM 1421 C CA . VAL B 1 62 ? -7.668 -8.766 -7.656 1 97.56 62 VAL B CA 1
ATOM 1422 C C . VAL B 1 62 ? -8.008 -7.504 -6.875 1 97.56 62 VAL B C 1
ATOM 1424 O O . VAL B 1 62 ? -9.102 -7.387 -6.316 1 97.56 62 VAL B O 1
ATOM 1427 N N . TYR B 1 63 ? -7.094 -6.637 -6.785 1 97.12 63 TYR B N 1
ATOM 1428 C CA . TYR B 1 63 ? -7.363 -5.332 -6.191 1 97.12 63 TYR B CA 1
ATOM 1429 C C . TYR B 1 63 ? -7.848 -4.344 -7.25 1 97.12 63 TYR B C 1
ATOM 1431 O O . TYR B 1 63 ? -8.992 -3.885 -7.199 1 97.12 63 TYR B O 1
ATOM 1439 N N . VAL B 1 64 ? -7.016 -4.137 -8.266 1 93.75 64 VAL B N 1
ATOM 1440 C CA . VAL B 1 64 ? -7.434 -3.232 -9.336 1 93.75 64 VAL B CA 1
ATOM 1441 C C . VAL B 1 64 ? -6.805 -3.668 -10.656 1 93.75 64 VAL B C 1
ATOM 1443 O O . VAL B 1 64 ? -5.633 -4.047 -10.695 1 93.75 64 VAL B O 1
ATOM 1446 N N . THR B 1 65 ? -7.625 -3.65 -11.727 1 91.56 65 THR B N 1
ATOM 1447 C CA . THR B 1 65 ? -7.152 -3.844 -13.094 1 91.56 65 THR B CA 1
ATOM 1448 C C . THR B 1 65 ? -6.93 -2.5 -13.781 1 91.56 65 THR B C 1
ATOM 1450 O O . THR B 1 65 ? -7.609 -1.52 -13.477 1 91.56 65 THR B O 1
ATOM 1453 N N . PRO B 1 66 ? -5.902 -2.428 -14.641 1 85.94 66 PRO B N 1
ATOM 1454 C CA . PRO B 1 66 ? -5.652 -1.157 -15.328 1 85.94 66 PRO B CA 1
ATOM 1455 C C . PRO B 1 66 ? -6.926 -0.533 -15.898 1 85.94 66 PRO B C 1
ATOM 1457 O O . PRO B 1 66 ? -7.73 -1.226 -16.531 1 85.94 66 PRO B O 1
ATOM 1460 N N . GLY B 1 67 ? -7.059 0.721 -15.562 1 82.81 67 GLY B N 1
ATOM 1461 C CA . GLY B 1 67 ? -8.164 1.48 -16.141 1 82.81 67 GLY B CA 1
ATOM 1462 C C . GLY B 1 67 ? -9.414 1.445 -15.281 1 82.81 67 GLY B C 1
ATOM 1463 O O . GLY B 1 67 ? -10.375 2.172 -15.555 1 82.81 67 GLY B O 1
ATOM 1464 N N . GLN B 1 68 ? -9.453 0.625 -14.305 1 85 68 GLN B N 1
ATOM 1465 C CA . GLN B 1 68 ? -10.617 0.535 -13.43 1 85 68 GLN B CA 1
ATOM 1466 C C . GLN B 1 68 ? -10.453 1.434 -12.203 1 85 68 GLN B C 1
ATOM 1468 O O . GLN B 1 68 ? -9.336 1.77 -11.82 1 85 68 GLN B O 1
ATOM 1473 N N . ALA B 1 69 ? -11.578 1.805 -11.727 1 85.25 69 ALA B N 1
ATOM 1474 C CA . ALA B 1 69 ? -11.578 2.643 -10.531 1 85.25 69 ALA B CA 1
ATOM 1475 C C . ALA B 1 69 ? -11.023 1.884 -9.328 1 85.25 69 ALA B C 1
ATOM 1477 O O . ALA B 1 69 ? -11.227 0.673 -9.203 1 8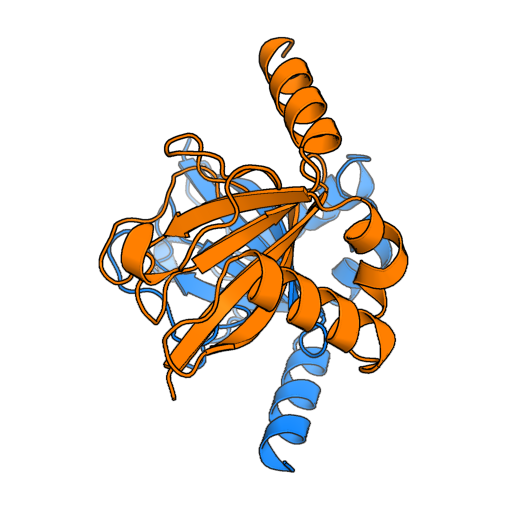5.25 69 ALA B O 1
ATOM 1478 N N . LYS B 1 70 ? -10.328 2.562 -8.484 1 87.69 70 LYS B N 1
ATOM 1479 C CA . LYS B 1 70 ? -9.797 1.945 -7.273 1 87.69 70 LYS B CA 1
ATOM 1480 C C . LYS B 1 70 ? -10.906 1.661 -6.27 1 87.69 70 LYS B C 1
ATOM 1482 O O . LYS B 1 70 ? -11.914 2.379 -6.223 1 87.69 70 LYS B O 1
ATOM 1487 N N . PRO B 1 71 ? -10.695 0.604 -5.52 1 89.75 71 PRO B N 1
ATOM 1488 C CA . PRO B 1 71 ? -11.664 0.323 -4.449 1 89.75 71 PRO B CA 1
ATOM 1489 C C . PRO B 1 71 ? -11.594 1.342 -3.314 1 89.75 71 PRO B C 1
ATOM 1491 O O . PRO B 1 71 ? -10.578 2.027 -3.152 1 89.75 71 PRO B O 1
ATOM 1494 N N . PRO B 1 72 ? -12.695 1.409 -2.621 1 85.5 72 PRO B N 1
ATOM 1495 C CA . PRO B 1 72 ? -12.727 2.361 -1.509 1 85.5 72 PRO B CA 1
ATOM 1496 C C . PRO B 1 72 ? -11.797 1.965 -0.365 1 85.5 72 PRO B C 1
ATOM 1498 O O . PRO B 1 72 ? -11.328 2.826 0.384 1 85.5 72 PRO B O 1
ATOM 1501 N N . ASN B 1 73 ? -11.656 0.7 -0.101 1 91.12 73 ASN B N 1
ATOM 1502 C CA . ASN B 1 73 ? -10.688 0.193 0.864 1 91.12 73 ASN B CA 1
ATOM 1503 C C . ASN B 1 73 ? -9.32 -0.031 0.22 1 91.12 73 ASN B C 1
ATOM 1505 O O . ASN B 1 73 ? -9.18 -0.882 -0.66 1 91.12 73 ASN B O 1
ATOM 1509 N N . LEU B 1 74 ? -8.367 0.695 0.691 1 91.56 74 LEU B N 1
ATOM 1510 C CA . LEU B 1 74 ? -7.078 0.732 0.012 1 91.56 74 LEU B CA 1
ATOM 1511 C C . LEU B 1 74 ? -6.219 -0.464 0.409 1 91.56 74 LEU B C 1
ATOM 1513 O O . LEU B 1 74 ? -5.199 -0.743 -0.229 1 91.56 74 LEU B O 1
ATOM 1517 N N . VAL B 1 75 ? -6.629 -1.141 1.389 1 96.19 75 VAL B N 1
ATOM 1518 C CA . VAL B 1 75 ? -5.863 -2.311 1.811 1 96.19 75 VAL B CA 1
ATOM 1519 C C . VAL B 1 75 ? -6.328 -3.539 1.032 1 96.19 75 VAL B C 1
ATOM 1521 O O . VAL B 1 75 ? -5.504 -4.32 0.548 1 96.19 75 VAL B O 1
ATOM 1524 N N . ILE B 1 76 ? -7.598 -3.652 0.898 1 97.25 76 ILE B N 1
ATOM 1525 C CA . ILE B 1 76 ? -8.172 -4.832 0.256 1 97.25 76 ILE B CA 1
ATOM 1526 C C . ILE B 1 76 ? -9.492 -4.465 -0.411 1 97.25 76 ILE B C 1
ATOM 1528 O O . ILE B 1 76 ? -10.289 -3.703 0.147 1 97.25 76 ILE B O 1
ATOM 1532 N N . ALA B 1 77 ? -9.711 -4.977 -1.63 1 95.94 77 ALA B N 1
ATOM 1533 C CA . ALA B 1 77 ? -10.984 -4.754 -2.314 1 95.94 77 ALA B CA 1
ATOM 1534 C C . ALA B 1 77 ? -12.117 -5.516 -1.632 1 95.94 77 ALA B C 1
ATOM 1536 O O . ALA B 1 77 ? -12.016 -6.727 -1.415 1 95.94 77 ALA B O 1
ATOM 1537 N N . PRO B 1 78 ? -13.164 -4.832 -1.338 1 93.81 78 PRO B N 1
ATOM 1538 C CA . PRO B 1 78 ? -14.281 -5.508 -0.671 1 93.81 78 PRO B CA 1
ATOM 1539 C C . PRO B 1 78 ? -15.008 -6.488 -1.589 1 93.81 78 PRO B C 1
ATOM 1541 O O . PRO B 1 78 ? -15.594 -7.465 -1.116 1 93.81 78 PRO B O 1
ATOM 1544 N N . GLU B 1 79 ? -14.93 -6.199 -2.883 1 93.25 79 GLU B N 1
ATOM 1545 C CA . GLU B 1 79 ? -15.648 -7.016 -3.857 1 93.25 79 GLU B CA 1
ATOM 1546 C C . GLU B 1 79 ? -14.68 -7.832 -4.711 1 93.25 79 GLU B C 1
ATOM 1548 O O . GLU B 1 79 ? -13.477 -7.562 -4.723 1 93.25 79 GLU B O 1
ATOM 1553 N N . GLY B 1 80 ? -15.258 -8.875 -5.348 1 93.75 80 GLY B N 1
ATOM 1554 C CA . GLY B 1 80 ? -14.445 -9.688 -6.234 1 93.75 80 GLY B CA 1
ATOM 1555 C C . GLY B 1 80 ? -14.18 -11.086 -5.691 1 93.75 80 GLY B C 1
ATOM 1556 O O . GLY B 1 80 ? -14.422 -11.344 -4.512 1 93.75 80 GLY B O 1
ATOM 1557 N N . ASN B 1 81 ? -13.617 -11.867 -6.508 1 94.94 81 ASN B N 1
ATOM 1558 C CA . ASN B 1 81 ? -13.383 -13.258 -6.148 1 94.94 81 ASN B CA 1
ATOM 1559 C C . ASN B 1 81 ? -12.07 -13.422 -5.379 1 94.94 81 ASN B C 1
ATOM 1561 O O . ASN B 1 81 ? -11.094 -12.734 -5.656 1 94.94 81 ASN B O 1
ATOM 1565 N N . GLU B 1 82 ? -12.148 -14.32 -4.426 1 97.69 82 GLU B N 1
ATOM 1566 C CA . GLU B 1 82 ? -10.945 -14.828 -3.775 1 97.69 82 GLU B CA 1
ATOM 1567 C C . GLU B 1 82 ? -10.461 -16.125 -4.434 1 97.69 82 GLU B C 1
ATOM 1569 O O . GLU B 1 82 ? -11.266 -17 -4.746 1 97.69 82 GLU B O 1
ATOM 1574 N N . PHE B 1 83 ? -9.195 -16.172 -4.73 1 98.25 83 PHE B N 1
ATOM 1575 C CA . PHE B 1 83 ? -8.602 -17.359 -5.32 1 98.25 83 PHE B CA 1
ATOM 1576 C C . PHE B 1 83 ? -7.746 -18.094 -4.301 1 98.25 83 PHE B C 1
ATOM 1578 O O . PHE B 1 83 ? -6.594 -17.734 -4.062 1 98.25 83 PHE B O 1
ATOM 1585 N N . THR B 1 84 ? -8.32 -19.172 -3.76 1 97.69 84 THR B N 1
ATOM 1586 C CA . THR B 1 84 ? -7.586 -19.984 -2.801 1 97.69 84 THR B CA 1
ATOM 1587 C C . THR B 1 84 ? -6.691 -21 -3.521 1 97.69 84 THR B C 1
ATOM 1589 O O . THR B 1 84 ? -6.797 -21.172 -4.738 1 97.69 84 THR B O 1
ATOM 1592 N N . SER B 1 85 ? -5.82 -21.578 -2.727 1 95.25 85 SER B N 1
ATOM 1593 C CA . SER B 1 85 ? -4.777 -22.422 -3.303 1 95.25 85 SER B CA 1
ATOM 1594 C C . SER B 1 85 ? -5.371 -23.531 -4.156 1 95.25 85 SER B C 1
ATOM 1596 O O . SER B 1 85 ? -4.723 -24.031 -5.082 1 95.25 85 SER B O 1
ATOM 1598 N N . ASP B 1 86 ? -6.547 -23.875 -3.945 1 94.19 86 ASP B N 1
ATOM 1599 C CA . ASP B 1 86 ? -7.211 -24.906 -4.73 1 94.19 86 ASP B CA 1
ATOM 1600 C C . ASP B 1 86 ? -7.695 -24.359 -6.07 1 94.19 86 ASP B C 1
ATOM 1602 O O . ASP B 1 86 ? -8.055 -25.125 -6.969 1 94.19 86 ASP B O 1
ATOM 1606 N N . ASN B 1 87 ? -7.59 -23.047 -6.242 1 95 87 ASN B N 1
ATOM 1607 C CA . ASN B 1 87 ? -8.047 -22.406 -7.473 1 95 87 ASN B CA 1
ATOM 1608 C C . ASN B 1 87 ? -6.965 -21.531 -8.094 1 95 87 ASN B C 1
ATOM 1610 O O . ASN B 1 87 ? -7.262 -20.484 -8.672 1 95 87 ASN B O 1
ATOM 1614 N N . TRP B 1 88 ? -5.762 -21.891 -7.859 1 98.12 88 TRP B N 1
ATOM 1615 C CA . TRP B 1 88 ? -4.645 -21.156 -8.438 1 98.12 88 TRP B CA 1
ATOM 1616 C C . TRP B 1 88 ? -4.406 -21.562 -9.883 1 98.12 88 TRP B C 1
ATOM 1618 O O . TRP B 1 88 ? -3.373 -22.172 -10.203 1 98.12 88 TRP B O 1
ATOM 1628 N N . ARG B 1 89 ? -5.328 -21.141 -10.734 1 97.31 89 ARG B N 1
ATOM 1629 C CA . ARG B 1 89 ? -5.305 -21.453 -12.156 1 97.31 89 ARG B CA 1
ATOM 1630 C C . ARG B 1 89 ? -4.457 -20.453 -12.93 1 97.31 89 ARG B C 1
ATOM 163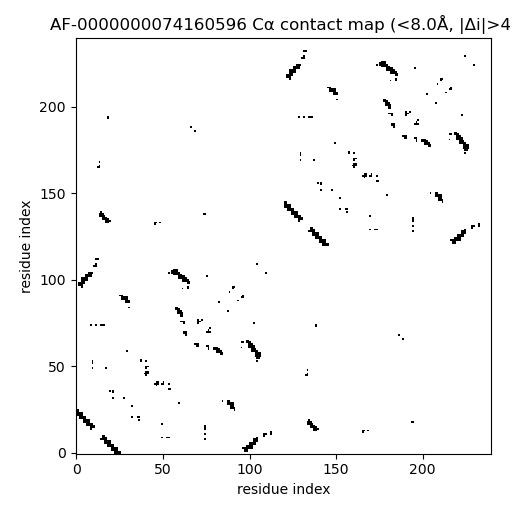2 O O . ARG B 1 89 ? -3.725 -19.656 -12.328 1 97.31 89 ARG B O 1
ATOM 1639 N N . GLY B 1 90 ? -4.457 -20.594 -14.211 1 97.81 90 GLY B N 1
ATOM 1640 C CA . GLY B 1 90 ? -3.689 -19.703 -15.055 1 97.81 90 GLY B CA 1
ATOM 1641 C C . GLY B 1 90 ? -4.195 -18.281 -15.031 1 97.81 90 GLY B C 1
ATOM 1642 O O . GLY B 1 90 ? -5.402 -18.047 -14.953 1 97.81 90 GLY B O 1
ATOM 1643 N N . LEU B 1 91 ? -3.309 -17.328 -15.117 1 97.25 91 LEU B N 1
ATOM 1644 C CA . LEU B 1 91 ? -3.66 -15.914 -15.094 1 97.25 91 LEU B CA 1
ATOM 1645 C C . LEU B 1 91 ? -4.633 -15.578 -16.219 1 97.25 91 LEU B C 1
ATOM 1647 O O . LEU B 1 91 ? -5.625 -14.875 -16 1 97.25 91 LEU B O 1
ATOM 1651 N N . ASP B 1 92 ? -4.332 -16.172 -17.422 1 95.06 92 ASP B N 1
ATOM 1652 C CA . ASP B 1 92 ? -5.203 -15.93 -18.562 1 95.06 92 ASP B CA 1
ATOM 1653 C C . ASP B 1 92 ? -6.602 -16.484 -18.312 1 95.06 92 ASP B C 1
ATOM 1655 O O . ASP B 1 92 ? -7.602 -15.852 -18.656 1 95.06 92 ASP B O 1
ATOM 1659 N N . GLU B 1 93 ? -6.641 -17.641 -17.781 1 96.06 93 GLU B N 1
ATOM 1660 C CA . GLU B 1 93 ? -7.914 -18.297 -17.484 1 96.06 93 GLU B CA 1
ATOM 1661 C C . GLU B 1 93 ? -8.734 -17.484 -16.5 1 96.06 93 GLU B C 1
ATOM 1663 O O . GLU B 1 93 ? -9.969 -17.469 -16.578 1 96.06 93 GLU B O 1
ATOM 1668 N N . LEU B 1 94 ? -8.055 -16.812 -15.594 1 96.31 94 LEU B N 1
ATOM 1669 C CA . LEU B 1 94 ? -8.719 -16.062 -14.531 1 96.31 94 LEU B CA 1
ATOM 1670 C C . LEU B 1 94 ? -8.969 -14.617 -14.938 1 96.31 94 LEU B C 1
ATOM 1672 O O . LEU B 1 94 ? -9.531 -13.836 -14.172 1 96.31 94 LEU B O 1
ATOM 1676 N N . GLY B 1 95 ? -8.461 -14.273 -16.094 1 93.94 95 GLY B N 1
ATOM 1677 C CA . GLY B 1 95 ? -8.672 -12.93 -16.594 1 93.94 95 GLY B CA 1
ATOM 1678 C C . GLY B 1 95 ? -7.766 -11.898 -15.945 1 93.94 95 GLY B C 1
ATOM 1679 O O . GLY B 1 95 ? -8.109 -10.719 -15.875 1 93.94 95 GLY B O 1
ATOM 1680 N N . ILE B 1 96 ? -6.711 -12.297 -15.414 1 95.19 96 ILE B N 1
ATOM 1681 C CA . ILE B 1 96 ? -5.746 -11.391 -14.805 1 95.19 96 ILE B CA 1
ATOM 1682 C C . ILE B 1 96 ? -4.781 -10.867 -15.867 1 95.19 96 ILE B C 1
ATOM 1684 O O . ILE B 1 96 ? -3.936 -11.617 -16.359 1 95.19 96 ILE B O 1
ATOM 1688 N N . GLU B 1 97 ? -4.887 -9.609 -16.172 1 93.69 97 GLU B N 1
ATOM 1689 C CA . GLU B 1 97 ? -4.113 -9.008 -17.25 1 93.69 97 GLU B CA 1
ATOM 1690 C C . GLU B 1 97 ? -2.848 -8.336 -16.719 1 93.69 97 GLU B C 1
ATOM 1692 O O . GLU B 1 97 ? -2.75 -8.047 -15.531 1 93.69 97 GLU B O 1
ATOM 1697 N N . PRO B 1 98 ? -1.902 -8.07 -17.609 1 91.56 98 PRO B N 1
ATOM 1698 C CA . PRO B 1 98 ? -0.716 -7.316 -17.203 1 91.56 98 PRO B CA 1
ATOM 1699 C C . PRO B 1 98 ? -1.062 -5.973 -16.578 1 91.56 98 PRO B C 1
ATOM 1701 O O . PRO B 1 98 ? -2.006 -5.305 -17 1 91.56 98 PRO B O 1
ATOM 1704 N N . GLY B 1 99 ? -0.328 -5.629 -15.562 1 91.88 99 GLY B N 1
ATOM 1705 C CA . GLY B 1 99 ? -0.564 -4.371 -14.875 1 91.88 99 GLY B CA 1
ATOM 1706 C C . GLY B 1 99 ? -1.544 -4.488 -13.727 1 91.88 99 GLY B C 1
ATOM 1707 O O . GLY B 1 99 ? -1.688 -3.562 -12.922 1 91.88 99 GLY B O 1
ATOM 1708 N N . THR B 1 100 ? -2.26 -5.641 -13.625 1 95 100 THR B N 1
ATOM 1709 C CA . THR B 1 100 ? -3.193 -5.879 -12.531 1 95 100 THR B CA 1
ATOM 1710 C C . THR B 1 100 ? -2.479 -5.812 -11.188 1 95 100 THR B C 1
ATOM 1712 O O . THR B 1 100 ? -1.355 -6.305 -11.047 1 95 100 THR B O 1
ATOM 1715 N N . GLU B 1 101 ? -3.082 -5.082 -10.242 1 96.75 101 GLU B N 1
ATOM 1716 C CA . GLU B 1 101 ? -2.689 -5.188 -8.836 1 96.75 101 GLU B CA 1
ATOM 1717 C C . GLU B 1 101 ? -3.375 -6.375 -8.164 1 96.75 101 GLU B C 1
ATOM 1719 O O . GLU B 1 101 ? -4.605 -6.434 -8.094 1 96.75 101 GLU B O 1
ATOM 1724 N N . LEU B 1 102 ? -2.553 -7.258 -7.738 1 98 102 LEU B N 1
ATOM 1725 C CA . LEU B 1 102 ? -3.029 -8.523 -7.203 1 98 102 LEU B CA 1
ATOM 1726 C C . LEU B 1 102 ? -2.654 -8.664 -5.73 1 98 102 LEU B C 1
ATOM 1728 O O . LEU B 1 102 ? -1.472 -8.766 -5.395 1 98 102 LEU B O 1
ATOM 1732 N N . SER B 1 103 ? -3.67 -8.695 -4.887 1 98.62 103 SER B N 1
ATOM 1733 C CA . SER B 1 103 ? -3.422 -8.883 -3.461 1 98.62 103 SER B CA 1
ATOM 1734 C C . SER B 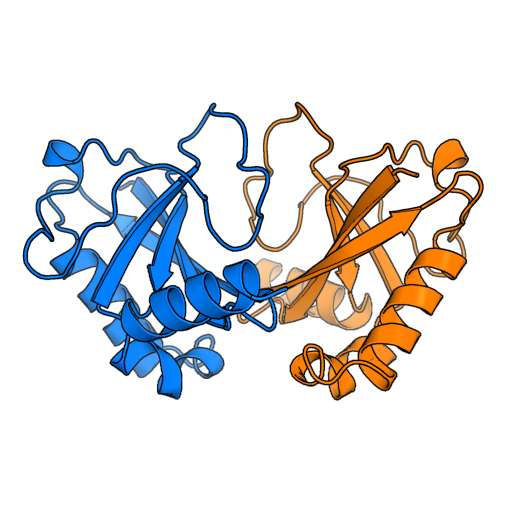1 103 ? -3.068 -10.328 -3.145 1 98.62 103 SER B C 1
ATOM 1736 O O . SER B 1 103 ? -3.672 -11.258 -3.695 1 98.62 103 SER B O 1
ATOM 1738 N N . PHE B 1 104 ? -2.109 -10.531 -2.354 1 98.88 104 PHE B N 1
ATOM 1739 C CA . PHE B 1 104 ? -1.68 -11.82 -1.833 1 98.88 104 PHE B CA 1
ATOM 1740 C C . PHE B 1 104 ? -1.612 -11.797 -0.311 1 98.88 104 PHE B C 1
ATOM 1742 O O . PHE B 1 104 ? -0.932 -10.953 0.272 1 98.88 104 PHE B O 1
ATOM 1749 N N . PHE B 1 105 ? -2.404 -12.758 0.378 1 98.81 105 PHE B N 1
ATOM 1750 C CA . PHE B 1 105 ? -2.586 -12.633 1.819 1 98.81 105 PHE B CA 1
ATOM 1751 C C . PHE B 1 105 ? -3.023 -13.953 2.432 1 98.81 105 PHE B C 1
ATOM 1753 O O . PHE B 1 105 ? -3.221 -14.938 1.717 1 98.81 105 PHE B O 1
ATOM 1760 N N . SER B 1 106 ? -3.027 -13.969 3.738 1 98.56 106 SER B N 1
ATOM 1761 C CA . SER B 1 106 ? -3.535 -15.109 4.5 1 98.56 106 SER B CA 1
ATOM 1762 C C . SER B 1 106 ? -5.059 -15.07 4.594 1 98.56 106 SER B C 1
ATOM 1764 O O . SER B 1 106 ? -5.629 -14.117 5.121 1 98.56 106 SER B O 1
ATOM 1766 N N . SER B 1 107 ? -5.672 -16.125 4.188 1 97.69 107 SER B N 1
ATOM 1767 C CA . SER B 1 107 ? -7.125 -16.219 4.262 1 97.69 107 SER B CA 1
ATOM 1768 C C . SER B 1 107 ? -7.609 -16.156 5.707 1 97.69 107 SER B C 1
ATOM 1770 O O . SER B 1 107 ? -8.648 -15.562 5.996 1 97.69 107 SER B O 1
ATOM 1772 N N . SER B 1 108 ? -6.91 -16.797 6.605 1 97.81 108 SER B N 1
ATOM 1773 C CA . SER B 1 108 ? -7.285 -16.797 8.016 1 97.81 108 SER B CA 1
ATOM 1774 C C . SER B 1 108 ? -7.203 -15.383 8.602 1 97.81 108 SER B C 1
ATOM 1776 O O . SER B 1 108 ? -8.078 -14.969 9.367 1 97.81 108 SER B O 1
ATOM 1778 N N . ALA B 1 109 ? -6.191 -14.648 8.273 1 97.19 109 ALA B N 1
ATOM 1779 C CA . ALA B 1 109 ? -6.059 -13.266 8.734 1 97.19 109 ALA B CA 1
ATOM 1780 C C . ALA B 1 109 ? -7.18 -12.391 8.18 1 97.19 109 ALA B C 1
ATOM 1782 O O . ALA B 1 109 ? -7.719 -11.539 8.891 1 97.19 109 ALA B O 1
ATOM 1783 N N . TYR B 1 110 ? -7.531 -12.625 6.957 1 97.81 110 TYR B N 1
ATOM 1784 C CA . TYR B 1 110 ? -8.586 -11.852 6.312 1 97.81 110 TYR B CA 1
ATOM 1785 C C . TYR B 1 110 ? -9.938 -12.148 6.945 1 97.81 110 TYR B C 1
ATOM 1787 O O . TYR B 1 110 ? -10.734 -11.234 7.176 1 97.81 110 TYR B O 1
ATOM 1795 N N . LYS B 1 111 ? -10.18 -13.344 7.246 1 96.5 111 LYS B N 1
ATOM 1796 C CA . LYS B 1 111 ? -11.422 -13.727 7.918 1 96.5 111 LYS B CA 1
ATOM 1797 C C . LYS B 1 111 ? -11.547 -13.039 9.273 1 96.5 111 LYS B C 1
ATOM 1799 O O . LYS B 1 111 ? -12.602 -12.5 9.609 1 96.5 111 LYS B O 1
ATOM 1804 N N . ARG B 1 112 ? -10.508 -13.047 10.016 1 96.12 112 ARG B N 1
ATOM 1805 C CA . ARG B 1 112 ? -10.508 -12.375 11.312 1 96.12 112 ARG B CA 1
ATOM 1806 C C . ARG B 1 112 ? -10.75 -10.875 11.156 1 96.12 112 ARG B C 1
ATOM 1808 O O . ARG B 1 112 ? -11.492 -10.281 11.938 1 96.12 112 ARG B O 1
ATOM 1815 N N . TYR B 1 113 ? -10.125 -10.383 10.211 1 95.19 113 TYR B N 1
ATOM 1816 C CA . TYR B 1 113 ? -10.281 -8.961 9.914 1 95.19 113 TYR B CA 1
ATOM 1817 C C . TYR B 1 113 ? -11.734 -8.633 9.586 1 95.19 113 TYR B C 1
ATOM 1819 O O . TYR B 1 113 ? -12.273 -7.633 10.07 1 95.19 113 TYR B O 1
ATOM 1827 N N . LYS B 1 114 ? -12.32 -9.398 8.742 1 94.25 114 LYS B N 1
ATOM 1828 C CA . LYS B 1 114 ? -13.719 -9.188 8.375 1 94.25 114 LYS B CA 1
ATOM 1829 C C . LYS B 1 114 ? -14.633 -9.32 9.594 1 94.25 114 LYS B C 1
ATOM 1831 O O . LYS B 1 114 ? -15.578 -8.547 9.75 1 94.25 114 LYS B O 1
ATOM 1836 N N . GLU B 1 115 ? -14.383 -10.227 10.422 1 93.5 115 GLU B N 1
ATOM 1837 C CA . GLU B 1 115 ? -15.188 -10.469 11.609 1 93.5 115 GLU B CA 1
ATOM 1838 C C . GLU B 1 115 ? -15.055 -9.328 12.609 1 93.5 115 GLU B C 1
ATOM 1840 O O . GLU B 1 115 ? -16.016 -8.969 13.289 1 93.5 115 GLU B O 1
ATOM 1845 N N . GLY B 1 116 ? -13.891 -8.805 12.734 1 88.19 116 GLY B N 1
ATOM 1846 C CA . GLY B 1 116 ? -13.664 -7.684 13.633 1 88.19 116 GLY B CA 1
ATOM 1847 C C . GLY B 1 116 ? -14.367 -6.418 13.18 1 88.19 116 GLY B C 1
ATOM 1848 O O . GLY B 1 116 ? -14.898 -5.668 14.008 1 88.19 116 GLY B O 1
ATOM 1849 N N . ARG B 1 117 ? -14.398 -6.227 11.961 1 82.62 117 ARG B N 1
ATOM 1850 C CA . ARG B 1 117 ? -15.062 -5.051 11.414 1 82.62 117 ARG B CA 1
ATOM 1851 C C . ARG B 1 117 ? -16.578 -5.164 11.547 1 82.62 117 ARG B C 1
ATOM 1853 O O . ARG B 1 117 ? -17.266 -4.16 11.742 1 82.62 117 ARG B O 1
ATOM 1860 N N . ALA B 1 118 ? -16.969 -6.383 11.391 1 76.62 118 ALA B N 1
ATOM 1861 C CA . ALA B 1 118 ? -18.406 -6.625 11.523 1 76.62 118 ALA B CA 1
ATOM 1862 C C . ALA B 1 118 ? -18.859 -6.414 12.969 1 76.62 118 ALA B C 1
ATOM 1864 O O . ALA B 1 118 ? -20.031 -6.133 13.211 1 76.62 118 ALA B O 1
ATOM 1865 N N . ALA B 1 119 ? -17.938 -6.492 13.875 1 73.19 119 ALA B N 1
ATOM 1866 C CA . ALA B 1 119 ? -18.297 -6.355 15.281 1 73.19 119 ALA B CA 1
ATOM 1867 C C . ALA B 1 119 ? -18.266 -4.891 15.711 1 73.19 119 ALA B C 1
ATOM 1869 O O . ALA B 1 119 ? -18.828 -4.535 16.75 1 73.19 119 ALA B O 1
ATOM 1870 N N . GLU B 1 120 ? -17.672 -4.02 15.023 1 59.53 120 GLU B N 1
ATOM 1871 C CA . GLU B 1 120 ? -17.594 -2.594 15.32 1 59.53 120 GLU B CA 1
ATOM 1872 C C . GLU B 1 120 ? -18.75 -1.829 14.688 1 59.53 120 GLU B C 1
ATOM 1874 O O . GLU B 1 120 ? -19.297 -0.911 15.305 1 59.53 120 GLU B O 1
#

Secondary structure (DSSP, 8-state):
-EEEEEEEEEETTTTEEEEEEEEE-SS-BHHHHHHHHHHHHHH-GGGGGGHHHHTT--EEEEEE-TTSPPPS-SSS-SSS-EEEGGG--BTTTTT--TT-EEEEE-HHHHHHHHHHHHH-/-EEEEEEEEEETTTTEEEEEEEEE-SS-BHHHHHHHHHHHHHH-GGGGGGHHHHTT--EEEEEE-TTSPPPSSSSS-SSS-EEEGGG--BTTTTT--TT-EEEEE-HHHHHHHHHHHHH-

InterPro domains:
  IPR018794 Uncharacterised protein family UPF0538 [PF10209] (4-115)
  IPR018794 Uncharacterised protein family UPF0538 [PTHR18444] (2-117)

Sequence (240 aa):
MAVIMVRCISSFEHGVVLYMPVKVNGGETLADVAQQVCQRVKTEPKYKPLKTRVEAFDTFKVYVTPGQAKPPNLVIAPEGNEFTSDNWRGLDELGIEPGTELSFFSSSAYKRYKEGRAAEMAVIMVRCISSFEHGVVLYMPVKVNGGETLADVAQQVCQRVKTEPKYKPLKTRVEAFDTFKVYVTPGQAKPPNLVIAPEGNEFTSDNWRGLDELGIEPGTELSFFSSSAYKRYKEGRAAE

Solvent-accessible surface area (backbone atoms only — not comparable to full-atom values): 13251 Å² total; per-residue (Å²): 121,42,44,33,37,34,34,36,47,75,33,77,83,43,24,32,35,31,56,42,83,39,80,42,78,72,83,50,26,47,55,52,51,52,48,50,52,53,50,42,34,74,70,37,76,59,34,47,90,43,55,84,48,57,79,59,43,47,28,35,30,62,47,36,49,76,92,52,76,76,50,91,45,86,82,53,42,90,60,79,65,74,36,39,72,92,54,44,50,37,32,73,81,71,67,57,52,72,56,21,31,32,33,38,26,32,57,70,60,50,51,52,47,54,55,53,59,71,71,106,123,42,45,33,36,34,33,37,47,75,31,76,84,43,25,34,36,32,57,42,82,39,80,41,80,71,84,50,27,47,52,51,50,50,49,52,53,53,50,42,32,73,70,37,75,58,34,47,88,43,53,86,49,58,79,58,43,48,30,35,32,61,48,35,48,76,92,54,76,73,50,90,46,85,80,53,42,90,61,79,66,76,36,39,72,92,55,43,48,37,32,72,81,70,68,57,52,71,56,21,31,32,33,38,27,31,58,69,61,49,51,51,48,55,54,53,58,72,70,106